Protein AF-A0A9W9MRH1-F1 (afdb_monomer_lite)

Foldseek 3Di:
DEEEEEAQFQLQQVDDDPDLHKYKYKYQAHRHGGSPPCPVPATLVNLLVVQVVVVLVPPDQKDWPVRSLVSSQVPADPPGHRIDMDIPNDPDTDMGGRPPPPPDPDDDDDDDDDDDDDDDDDDDDPDPDDPPPDDPPDFKKFKKKAKAFADAVVRVVVVVVVVVPDDVQFVKDFPDWDDDDGIIITIIMTTPVNCVVVVVPGPIGTDDMDSDDDPDDDD

Organism: NCBI:txid2972120

pLDDT: mean 75.31, std 19.66, range [28.91, 95.38]

Radius of gyration: 23.95 Å; chains: 1; bounding box: 47×64×60 Å

Structure (mmCIF, N/CA/C/O backbone):
data_AF-A0A9W9MRH1-F1
#
_entry.id   AF-A0A9W9MRH1-F1
#
loop_
_atom_site.group_PDB
_atom_site.id
_atom_site.type_symbol
_atom_site.label_atom_id
_atom_site.label_alt_id
_atom_site.label_comp_id
_atom_site.label_asym_id
_atom_site.label_entity_id
_atom_site.label_seq_id
_atom_site.pdbx_PDB_ins_code
_atom_site.Cartn_x
_atom_site.Cartn_y
_atom_site.Cartn_z
_atom_site.occupancy
_atom_site.B_iso_or_equiv
_atom_site.auth_seq_id
_atom_site.auth_comp_id
_atom_site.auth_asym_id
_atom_site.auth_atom_id
_atom_site.pdbx_PDB_model_num
ATOM 1 N N . MET A 1 1 ? 4.582 10.148 0.984 1.00 70.12 1 MET A N 1
ATOM 2 C CA . MET A 1 1 ? 3.388 10.246 1.845 1.00 70.12 1 MET A CA 1
ATOM 3 C C . MET A 1 1 ? 3.499 9.170 2.898 1.00 70.12 1 MET A C 1
ATOM 5 O O . MET A 1 1 ? 3.712 8.018 2.532 1.00 70.12 1 MET A O 1
ATOM 9 N N . ASP A 1 2 ? 3.378 9.547 4.166 1.00 83.00 2 ASP A N 1
ATOM 10 C CA . ASP A 1 2 ? 3.387 8.575 5.253 1.00 83.00 2 ASP A CA 1
ATOM 11 C C . ASP A 1 2 ? 2.126 7.708 5.200 1.00 83.00 2 ASP A C 1
ATOM 13 O O . ASP A 1 2 ? 1.042 8.180 4.848 1.00 83.00 2 ASP A O 1
ATOM 17 N N . THR A 1 3 ? 2.272 6.427 5.517 1.00 89.62 3 THR A N 1
ATOM 18 C CA . THR A 1 3 ? 1.211 5.430 5.367 1.00 89.62 3 THR A CA 1
ATOM 19 C C . THR A 1 3 ? 0.944 4.744 6.697 1.00 89.62 3 THR A C 1
ATOM 21 O O . THR A 1 3 ? 1.862 4.235 7.330 1.00 89.62 3 THR A O 1
ATOM 24 N N . PHE A 1 4 ? -0.323 4.679 7.106 1.00 91.62 4 PHE A N 1
ATOM 25 C CA . PHE A 1 4 ? -0.752 3.876 8.248 1.00 91.62 4 PHE A CA 1
ATOM 26 C C . PHE A 1 4 ? -1.688 2.756 7.784 1.00 91.62 4 PHE A C 1
ATOM 28 O O . PHE A 1 4 ? -2.789 3.014 7.300 1.00 91.62 4 PHE A O 1
ATOM 35 N N . CYS A 1 5 ? -1.239 1.510 7.925 1.00 93.06 5 CYS A N 1
ATOM 36 C CA . CYS A 1 5 ? -1.935 0.308 7.478 1.00 93.06 5 CYS A CA 1
ATOM 37 C C . CYS A 1 5 ? -2.501 -0.473 8.664 1.00 93.06 5 CYS A C 1
ATOM 39 O O . CYS A 1 5 ? -1.800 -0.714 9.644 1.00 93.06 5 CYS A O 1
ATOM 41 N N . ILE A 1 6 ? -3.739 -0.954 8.538 1.00 94.56 6 ILE A N 1
ATOM 42 C CA . ILE A 1 6 ? -4.361 -1.880 9.494 1.00 94.56 6 ILE A CA 1
ATOM 43 C C . ILE A 1 6 ? -4.585 -3.214 8.781 1.00 94.56 6 ILE A C 1
ATOM 45 O O . ILE A 1 6 ? -5.308 -3.264 7.786 1.00 94.56 6 ILE A O 1
ATOM 49 N N . LEU A 1 7 ? -3.982 -4.290 9.287 1.00 92.88 7 LEU A N 1
ATOM 50 C CA . LEU A 1 7 ? -4.044 -5.621 8.681 1.00 92.88 7 LEU A CA 1
ATOM 51 C C . LEU A 1 7 ? -4.792 -6.601 9.589 1.00 92.88 7 LEU A C 1
ATOM 53 O O . LEU A 1 7 ? -4.283 -7.000 10.637 1.00 92.88 7 LEU A O 1
ATOM 57 N N . ASP A 1 8 ? -5.988 -7.010 9.163 1.00 91.38 8 ASP A N 1
ATOM 58 C CA . ASP A 1 8 ? -6.823 -8.015 9.835 1.00 91.38 8 ASP A CA 1
ATOM 59 C C . ASP A 1 8 ? -6.845 -9.325 9.038 1.00 91.38 8 ASP A C 1
ATOM 61 O O . ASP A 1 8 ? -7.801 -9.658 8.337 1.00 91.38 8 ASP A O 1
ATOM 65 N N . CYS A 1 9 ? -5.724 -10.041 9.082 1.00 87.19 9 CYS A N 1
ATOM 66 C CA . CYS A 1 9 ? -5.543 -11.317 8.399 1.00 87.19 9 CYS A CA 1
ATOM 67 C C . CYS A 1 9 ? -4.554 -12.218 9.155 1.00 87.19 9 CYS A C 1
ATOM 69 O O . CYS A 1 9 ? -3.830 -11.774 10.048 1.00 87.19 9 CYS A O 1
ATOM 71 N N . CYS A 1 10 ? -4.542 -13.514 8.825 1.00 86.19 10 CYS A N 1
ATOM 72 C CA . CYS A 1 10 ? -3.567 -14.450 9.387 1.00 86.19 10 CYS A CA 1
ATOM 73 C C . CYS A 1 10 ? -2.145 -14.039 9.008 1.00 86.19 10 CYS A C 1
ATOM 75 O O . CYS A 1 10 ? -1.918 -13.576 7.892 1.00 86.19 10 CYS A O 1
ATOM 77 N N . TYR A 1 11 ? -1.203 -14.252 9.927 1.00 83.44 11 TYR A N 1
ATOM 78 C CA . TYR A 1 11 ? 0.213 -13.947 9.732 1.00 83.44 11 TYR A CA 1
ATOM 79 C C . TYR A 1 11 ? 0.503 -12.475 9.428 1.00 83.44 11 TYR A C 1
ATOM 81 O O . TYR A 1 11 ? 1.590 -12.152 8.973 1.00 83.44 11 TYR A O 1
ATOM 89 N N . SER A 1 12 ? -0.425 -11.558 9.722 1.00 86.56 12 SER A N 1
ATOM 90 C CA . SER A 1 12 ? -0.298 -10.124 9.424 1.00 86.56 12 SER A CA 1
ATOM 91 C C . SER A 1 12 ? 0.998 -9.481 9.939 1.00 86.56 12 SER A C 1
ATOM 93 O O . SER A 1 12 ? 1.433 -8.464 9.413 1.00 86.56 12 SER A O 1
ATOM 95 N N . GLY A 1 13 ? 1.625 -10.064 10.965 1.00 82.44 13 GLY A N 1
ATOM 96 C CA . GLY A 1 13 ? 2.901 -9.608 11.511 1.00 82.44 13 GLY A CA 1
ATOM 97 C C . GLY A 1 13 ? 4.122 -9.909 10.636 1.00 82.44 13 GLY A C 1
ATOM 98 O O . GLY A 1 13 ? 5.208 -9.469 10.990 1.00 82.44 13 GLY A O 1
ATOM 99 N N . THR A 1 14 ? 3.980 -10.651 9.531 1.00 82.31 14 THR A N 1
ATOM 100 C CA . THR A 1 14 ? 5.033 -10.803 8.509 1.00 82.31 14 THR A CA 1
ATOM 101 C C . THR A 1 14 ? 5.018 -9.691 7.469 1.00 82.31 14 THR A C 1
ATOM 103 O O . THR A 1 14 ? 5.876 -9.689 6.589 1.00 82.31 14 THR A O 1
ATOM 106 N N . ALA A 1 15 ? 4.047 -8.774 7.529 1.00 83.56 15 ALA A N 1
ATOM 107 C CA . ALA A 1 15 ? 3.976 -7.671 6.589 1.00 83.56 15 ALA A CA 1
ATOM 108 C C . ALA A 1 15 ? 5.300 -6.904 6.580 1.00 83.56 15 ALA A C 1
ATOM 110 O O . ALA A 1 15 ? 5.906 -6.663 7.622 1.00 83.56 15 ALA A O 1
ATOM 111 N N . ILE A 1 16 ? 5.742 -6.532 5.390 1.00 78.94 16 ILE A N 1
ATOM 112 C CA . ILE A 1 16 ? 6.911 -5.694 5.163 1.00 78.94 16 ILE A CA 1
ATOM 113 C C . ILE A 1 16 ? 6.470 -4.516 4.306 1.00 78.94 16 ILE A C 1
ATOM 115 O O . ILE A 1 16 ? 5.563 -4.652 3.483 1.00 78.94 16 ILE A O 1
ATOM 119 N N . ALA A 1 17 ? 7.092 -3.361 4.510 1.00 74.06 17 ALA A N 1
ATOM 120 C CA . ALA A 1 17 ? 6.896 -2.208 3.650 1.00 74.06 17 ALA A CA 1
ATOM 121 C C . ALA A 1 17 ? 8.234 -1.823 3.015 1.00 74.06 17 ALA A C 1
ATOM 123 O O . ALA A 1 17 ? 9.199 -1.533 3.717 1.00 74.06 17 ALA A O 1
ATOM 124 N N . SER A 1 18 ? 8.271 -1.811 1.685 1.00 67.88 18 SER A N 1
ATOM 125 C CA . SER A 1 18 ? 9.412 -1.389 0.864 1.00 67.88 18 SER A CA 1
ATOM 126 C C . SER A 1 18 ? 9.154 -0.012 0.240 1.00 67.88 18 SER A C 1
ATOM 128 O O . SER A 1 18 ? 9.395 0.210 -0.939 1.00 67.88 18 SER A O 1
ATOM 130 N N . ASN A 1 19 ? 8.572 0.903 1.017 1.00 66.12 19 ASN A N 1
ATOM 131 C CA . ASN A 1 19 ? 8.267 2.265 0.579 1.00 66.12 19 ASN A CA 1
ATOM 132 C C . ASN A 1 19 ? 9.317 3.225 1.159 1.00 66.12 19 ASN A C 1
ATOM 134 O O . ASN A 1 19 ? 9.517 3.167 2.368 1.00 66.12 19 ASN A O 1
ATOM 138 N N . PRO A 1 20 ? 9.934 4.139 0.386 1.00 65.25 20 PRO A N 1
ATOM 139 C CA . PRO A 1 20 ? 10.878 5.130 0.925 1.00 65.25 20 PRO A CA 1
ATOM 140 C C . PRO A 1 20 ? 10.278 6.072 1.991 1.00 65.25 20 PRO A C 1
ATOM 142 O O . PRO A 1 20 ? 11.008 6.813 2.640 1.00 65.25 20 PRO A O 1
ATOM 145 N N . MET A 1 21 ? 8.955 6.069 2.170 1.00 76.69 21 MET A N 1
ATOM 146 C CA . MET A 1 21 ? 8.212 6.901 3.119 1.00 76.69 21 MET A CA 1
ATOM 147 C C . MET A 1 21 ? 7.875 6.146 4.411 1.00 76.69 21 MET A C 1
ATOM 149 O O . MET A 1 21 ? 7.714 4.921 4.399 1.00 76.69 21 MET A O 1
ATOM 153 N N . THR A 1 22 ? 7.664 6.887 5.506 1.00 81.88 22 THR A N 1
ATOM 154 C CA . THR A 1 22 ? 7.289 6.309 6.805 1.00 81.88 22 THR A CA 1
ATOM 155 C C . THR A 1 22 ? 6.037 5.457 6.656 1.00 81.88 22 THR A C 1
ATOM 157 O O . THR A 1 22 ? 4.973 5.946 6.270 1.00 81.88 22 THR A O 1
ATOM 160 N N . THR A 1 23 ? 6.149 4.171 6.967 1.00 90.25 23 THR A N 1
ATOM 161 C CA . THR A 1 23 ? 5.018 3.248 6.925 1.00 90.25 23 THR A CA 1
ATOM 162 C C . THR A 1 23 ? 4.848 2.601 8.281 1.00 90.25 23 THR A C 1
ATOM 164 O O . THR A 1 23 ? 5.739 1.913 8.764 1.00 90.25 23 THR A O 1
ATOM 167 N N . HIS A 1 24 ? 3.690 2.801 8.893 1.00 92.19 24 HIS A N 1
ATOM 168 C CA . HIS A 1 24 ? 3.311 2.162 10.141 1.00 92.19 24 HIS A CA 1
ATOM 169 C C . HIS A 1 24 ? 2.276 1.080 9.864 1.00 92.19 24 HIS A C 1
ATOM 171 O O . HIS A 1 24 ? 1.256 1.328 9.223 1.00 92.19 24 HIS A O 1
ATOM 177 N N . VAL A 1 25 ? 2.529 -0.129 10.352 1.00 93.25 25 VAL A N 1
ATOM 178 C CA . VAL A 1 25 ? 1.650 -1.285 10.172 1.00 93.25 25 VAL A CA 1
ATOM 179 C C . VAL A 1 25 ? 1.147 -1.741 11.530 1.00 93.25 25 VAL A C 1
ATOM 181 O O . VAL A 1 25 ? 1.929 -2.139 12.389 1.00 93.25 25 VAL A O 1
ATOM 184 N N . LEU A 1 26 ? -0.173 -1.719 11.699 1.00 94.06 26 LEU A N 1
ATOM 185 C CA . LEU A 1 26 ? -0.882 -2.293 12.831 1.00 94.06 26 LEU A CA 1
ATOM 186 C C . LEU A 1 26 ? -1.514 -3.627 12.411 1.00 94.06 26 LEU A C 1
ATOM 188 O O . LEU A 1 26 ? -2.521 -3.676 11.705 1.00 94.06 26 LEU A O 1
ATOM 192 N N . ALA A 1 27 ? -0.907 -4.720 12.850 1.00 92.00 27 ALA A N 1
ATOM 193 C CA . ALA A 1 27 ? -1.254 -6.085 12.489 1.00 92.00 27 ALA A CA 1
ATOM 194 C C . ALA A 1 27 ? -2.074 -6.779 13.590 1.00 92.00 27 ALA A C 1
ATOM 196 O O . ALA A 1 27 ? -1.763 -6.667 14.777 1.00 92.00 27 ALA A O 1
ATOM 197 N N . ALA A 1 28 ? -3.093 -7.546 13.193 1.00 90.56 28 ALA A N 1
ATOM 198 C CA . ALA A 1 28 ? -3.977 -8.284 14.099 1.00 90.56 28 ALA A CA 1
ATOM 199 C C . ALA A 1 28 ? -3.263 -9.356 14.927 1.00 90.56 28 ALA A C 1
ATOM 201 O O . ALA A 1 28 ? -3.676 -9.668 16.045 1.00 90.56 28 ALA A O 1
ATOM 202 N N . CYS A 1 29 ? -2.227 -9.963 14.355 1.00 84.00 29 CYS A N 1
ATOM 203 C CA . CYS A 1 29 ? -1.489 -11.062 14.956 1.00 84.00 29 CYS A CA 1
ATOM 204 C C . CYS A 1 29 ? -0.027 -11.097 14.484 1.00 84.00 29 CYS A C 1
ATOM 206 O O . CYS A 1 29 ? 0.341 -10.438 13.511 1.00 84.00 29 CYS A O 1
ATOM 208 N N . GLY A 1 30 ? 0.810 -11.859 15.196 1.00 77.62 30 GLY A N 1
ATOM 209 C CA . GLY A 1 30 ? 2.222 -12.065 14.859 1.00 77.62 30 GLY A CA 1
ATOM 210 C C . GLY A 1 30 ? 2.454 -12.978 13.650 1.00 77.62 30 GLY A C 1
ATOM 211 O O . GLY A 1 30 ? 1.519 -13.512 13.059 1.00 77.62 30 GLY A O 1
ATOM 212 N N . SER A 1 31 ? 3.726 -13.185 13.311 1.00 75.06 31 SER A N 1
ATOM 213 C CA . SER A 1 31 ? 4.169 -13.905 12.109 1.00 75.06 31 SER A CA 1
ATOM 214 C C . SER A 1 31 ? 3.796 -15.391 12.050 1.00 75.06 31 SER A C 1
ATOM 216 O O . SER A 1 31 ? 3.749 -15.961 10.969 1.00 75.06 31 SER A O 1
ATOM 218 N N . SER A 1 32 ? 3.505 -16.018 13.189 1.00 73.06 32 SER A N 1
ATOM 219 C CA . SER A 1 32 ? 3.159 -17.443 13.306 1.00 73.06 32 SER A CA 1
ATOM 220 C C . SER A 1 32 ? 1.716 -17.689 13.770 1.00 73.06 32 SER A C 1
ATOM 222 O O . SER A 1 32 ? 1.356 -18.809 14.129 1.00 73.06 32 SER A O 1
ATOM 224 N N . ALA A 1 33 ? 0.880 -16.646 13.790 1.00 70.69 33 ALA A N 1
ATOM 225 C CA . ALA A 1 33 ? -0.451 -16.675 14.388 1.00 70.69 33 ALA A CA 1
ATOM 226 C C . ALA A 1 33 ? -1.586 -16.570 13.353 1.00 70.69 33 ALA A C 1
ATOM 228 O O . ALA A 1 33 ? -1.461 -15.924 12.314 1.00 70.69 33 ALA A O 1
ATOM 229 N N . PHE A 1 34 ? -2.735 -17.177 13.667 1.00 70.38 34 PHE A N 1
ATOM 230 C CA . PHE A 1 34 ? -3.921 -17.179 12.810 1.00 70.38 34 PHE A CA 1
ATOM 231 C C . PHE A 1 34 ? -4.951 -16.163 13.310 1.00 70.38 34 PHE A C 1
ATOM 233 O O . PHE A 1 34 ? -5.508 -16.341 14.382 1.00 70.38 34 PHE A O 1
ATOM 240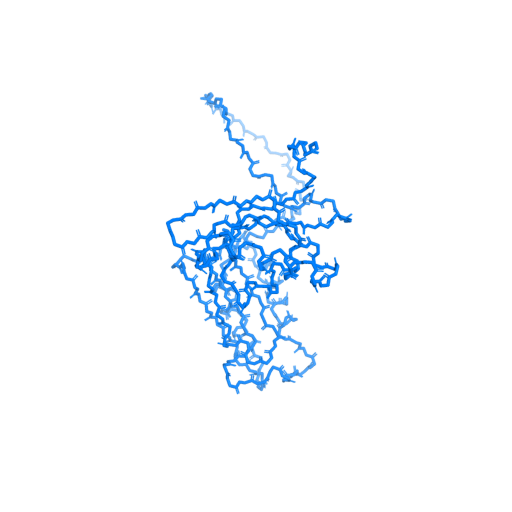 N N . ALA A 1 35 ? -5.336 -15.160 12.521 1.00 59.94 35 ALA A N 1
ATOM 241 C CA . ALA A 1 35 ? -6.311 -14.141 12.943 1.00 59.94 35 ALA A CA 1
ATOM 242 C C . ALA A 1 35 ? -7.757 -14.660 13.148 1.00 59.94 35 ALA A C 1
ATOM 244 O O . ALA A 1 35 ? -8.665 -13.885 13.432 1.00 59.94 35 ALA A O 1
ATOM 245 N N . ARG A 1 36 ? -8.001 -15.976 13.045 1.00 58.75 36 ARG A N 1
ATOM 246 C CA . ARG A 1 36 ? -9.337 -16.588 13.172 1.00 58.75 36 ARG A CA 1
ATOM 247 C C . ARG A 1 36 ? -9.955 -16.513 14.574 1.00 58.75 36 ARG A C 1
ATOM 249 O O . ARG A 1 36 ? -11.123 -16.870 14.716 1.00 58.75 36 ARG A O 1
ATOM 256 N N . SER A 1 37 ? -9.235 -16.043 15.593 1.00 55.16 37 SER A N 1
ATOM 257 C CA . SER A 1 37 ? -9.792 -15.901 16.943 1.00 55.16 37 SER A CA 1
ATOM 258 C C . SER A 1 37 ? -10.722 -14.680 17.031 1.00 55.16 37 SER A C 1
ATOM 260 O O . SER A 1 37 ? -10.322 -13.599 17.459 1.00 55.16 37 SER A O 1
ATOM 262 N N . ARG A 1 38 ? -11.984 -14.845 16.611 1.00 63.38 38 ARG A N 1
ATOM 263 C CA . ARG A 1 38 ? -13.080 -13.914 16.931 1.00 63.38 38 ARG A CA 1
ATOM 264 C C . ARG A 1 38 ? -13.566 -14.182 18.354 1.00 63.38 38 ARG A C 1
ATOM 266 O O . ARG A 1 38 ? -14.666 -14.701 18.547 1.00 63.38 38 ARG A O 1
ATOM 273 N N . VAL A 1 39 ? -12.758 -13.864 19.363 1.00 62.06 39 VAL A N 1
ATOM 274 C CA . VAL A 1 39 ? -13.243 -13.935 20.750 1.00 62.06 39 VAL A CA 1
ATOM 275 C C . VAL A 1 39 ? -14.392 -12.939 20.897 1.00 62.06 39 VAL A C 1
ATOM 277 O O . VAL A 1 39 ? -14.264 -11.772 20.527 1.00 62.06 39 VAL A O 1
ATOM 280 N N . ASN A 1 40 ? -15.539 -13.416 21.380 1.00 64.88 40 ASN A N 1
ATOM 281 C CA . ASN A 1 40 ? -16.791 -12.654 21.483 1.00 64.88 40 ASN A CA 1
ATOM 282 C C . ASN A 1 40 ? -17.353 -12.140 20.140 1.00 64.88 40 ASN A C 1
ATOM 284 O O . ASN A 1 40 ? -18.152 -11.209 20.124 1.00 64.88 40 ASN A O 1
ATOM 288 N N . GLY A 1 41 ? -16.945 -12.720 19.003 1.00 71.94 41 GLY A N 1
ATOM 289 C CA . GLY A 1 41 ? -17.487 -12.372 17.684 1.00 71.94 41 GLY A CA 1
ATOM 290 C C . GLY A 1 41 ? -16.960 -11.067 17.070 1.00 71.94 41 GLY A C 1
ATOM 291 O O . GLY A 1 41 ? -17.415 -10.695 15.990 1.00 71.94 41 GLY A O 1
ATOM 292 N N . ILE A 1 42 ? -15.993 -10.394 17.706 1.00 79.62 42 ILE A N 1
ATOM 293 C CA . ILE A 1 42 ? -15.454 -9.101 17.253 1.00 79.62 42 ILE A CA 1
ATOM 294 C C . ILE A 1 42 ? -14.123 -9.312 16.510 1.00 79.62 42 ILE A C 1
ATOM 296 O O . ILE A 1 42 ? -13.206 -9.954 17.018 1.00 79.62 42 ILE A O 1
ATOM 300 N N . SER A 1 43 ? -14.017 -8.766 15.298 1.00 86.44 43 SER A N 1
ATOM 301 C CA . SER A 1 43 ? -12.793 -8.758 14.476 1.00 86.44 43 SER A CA 1
ATOM 302 C C . SER A 1 43 ? -11.741 -7.772 14.994 1.00 86.44 43 SER A C 1
ATOM 304 O O . SER A 1 43 ? -12.044 -6.872 15.784 1.00 86.44 43 SER A O 1
ATOM 306 N N . PHE A 1 44 ? -10.491 -7.901 14.546 1.00 89.25 44 PHE A N 1
ATOM 307 C CA . PHE A 1 44 ? -9.450 -6.953 14.931 1.00 89.25 44 PHE A CA 1
ATOM 308 C C . PHE A 1 44 ? -9.755 -5.544 14.417 1.00 89.25 44 PHE A C 1
ATOM 310 O O . PHE A 1 44 ? -9.687 -4.597 15.199 1.00 89.25 44 PHE A O 1
ATOM 317 N N . THR A 1 45 ? -10.203 -5.396 13.167 1.00 91.25 45 THR A N 1
ATOM 318 C CA . THR A 1 45 ? -10.609 -4.093 12.619 1.00 91.25 45 THR A CA 1
ATOM 319 C C . THR A 1 45 ? -11.723 -3.448 13.444 1.00 91.25 45 THR A C 1
ATOM 321 O O . THR A 1 45 ? -11.676 -2.247 13.712 1.00 91.25 45 THR A O 1
ATOM 324 N N . GLN A 1 46 ? -12.710 -4.224 13.907 1.00 90.50 46 GLN A N 1
ATOM 325 C CA . GLN A 1 46 ? -13.769 -3.695 14.773 1.00 90.50 46 GLN A CA 1
ATOM 326 C C . GLN A 1 46 ? -13.228 -3.212 16.123 1.00 90.50 46 GLN A C 1
ATOM 328 O O . GLN A 1 46 ? -13.677 -2.167 16.596 1.00 90.50 46 GLN A O 1
ATOM 333 N N . ARG A 1 47 ? -12.256 -3.920 16.718 1.00 89.31 47 ARG A N 1
ATOM 334 C CA . ARG A 1 47 ? -11.577 -3.464 17.943 1.00 89.31 47 ARG A CA 1
ATOM 335 C C . ARG A 1 47 ? -10.859 -2.139 17.707 1.00 89.31 47 ARG A C 1
ATOM 337 O O . ARG A 1 47 ? -11.132 -1.181 18.421 1.00 89.31 47 ARG A O 1
ATOM 344 N N . VAL A 1 48 ? -10.051 -2.040 16.649 1.00 93.25 48 VAL A N 1
ATOM 345 C CA . VAL A 1 48 ? -9.359 -0.790 16.281 1.00 93.25 48 VAL A CA 1
ATOM 346 C C . VAL A 1 48 ? -10.356 0.359 16.098 1.00 93.25 48 VAL A C 1
ATOM 348 O O . VAL A 1 48 ? -10.170 1.435 16.661 1.00 93.25 48 VAL A O 1
ATOM 351 N N . ALA A 1 49 ? -11.463 0.128 15.388 1.00 92.38 49 ALA A N 1
ATOM 352 C CA . ALA A 1 49 ? -12.487 1.146 15.167 1.00 92.38 49 ALA A CA 1
ATOM 353 C C . ALA A 1 49 ? -13.196 1.589 16.461 1.00 92.38 49 ALA A C 1
ATOM 355 O O . ALA A 1 49 ? -13.583 2.753 16.580 1.00 92.38 49 ALA A O 1
ATOM 356 N N . GLN A 1 50 ? -13.417 0.682 17.417 1.00 91.50 50 GLN A N 1
ATOM 357 C CA . GLN A 1 50 ? -13.978 1.018 18.731 1.00 91.50 50 GLN A CA 1
ATOM 358 C C . GLN A 1 50 ? -12.985 1.832 19.563 1.00 91.50 50 GLN A C 1
ATOM 360 O O . GLN A 1 50 ? -13.363 2.855 20.131 1.00 91.50 50 GLN A O 1
ATOM 365 N N . THR A 1 51 ? -11.718 1.422 19.589 1.00 91.69 51 THR A N 1
ATOM 366 C CA . THR A 1 51 ? -10.647 2.128 20.293 1.00 91.69 51 THR A CA 1
ATOM 367 C C . THR A 1 51 ? -10.435 3.532 19.721 1.00 91.69 51 THR A C 1
ATOM 369 O O . THR A 1 51 ? -10.435 4.503 20.473 1.00 91.69 51 THR A O 1
ATOM 372 N N . MET A 1 52 ? -10.375 3.682 18.394 1.00 90.88 52 MET A N 1
ATOM 373 C CA . MET A 1 52 ? -10.288 4.995 17.742 1.00 90.88 52 MET A CA 1
ATOM 374 C C . MET A 1 52 ? -11.467 5.906 18.086 1.00 90.88 52 MET A C 1
ATOM 376 O O . MET A 1 52 ? -11.265 7.093 18.330 1.00 90.88 52 MET A O 1
ATOM 380 N N . ARG A 1 53 ? -12.688 5.360 18.159 1.00 90.38 53 ARG A N 1
ATOM 381 C CA . ARG A 1 53 ? -13.859 6.115 18.621 1.00 90.38 53 ARG A CA 1
ATOM 382 C C . ARG A 1 53 ? -13.702 6.560 20.070 1.00 90.38 53 ARG A C 1
ATOM 384 O O . ARG A 1 53 ? -13.968 7.712 20.366 1.00 90.38 53 ARG A O 1
ATOM 391 N N . LYS A 1 54 ? -13.254 5.708 20.991 1.00 90.38 54 LYS A N 1
ATOM 392 C CA . LYS A 1 54 ? -13.018 6.140 22.384 1.00 90.38 54 LYS A CA 1
ATOM 393 C C . LYS A 1 54 ? -11.988 7.270 22.451 1.00 90.38 54 LYS A C 1
ATOM 395 O O . LYS A 1 54 ? -12.203 8.260 23.142 1.00 90.38 54 LYS A O 1
ATOM 400 N N . LEU A 1 55 ? -10.910 7.145 21.680 1.00 89.75 55 LEU A N 1
ATOM 401 C CA . LEU A 1 55 ? -9.838 8.134 21.618 1.00 89.75 55 LEU A CA 1
ATOM 402 C C . LEU A 1 55 ? -10.316 9.462 21.019 1.00 89.75 55 LEU A C 1
ATOM 404 O O . LEU A 1 55 ? -9.944 10.511 21.538 1.00 89.75 55 LEU A O 1
ATOM 408 N N . SER A 1 56 ? -11.203 9.447 20.019 1.00 86.75 56 SER A N 1
ATOM 409 C CA . SER A 1 56 ? -11.776 10.682 19.466 1.00 86.75 56 SER A CA 1
ATOM 410 C C . SER A 1 56 ? -12.672 11.427 20.460 1.00 86.75 56 SER A C 1
ATOM 412 O O . SER A 1 56 ? -12.802 12.641 20.372 1.00 86.75 56 SER A O 1
ATOM 414 N N . HIS A 1 57 ? -13.272 10.725 21.427 1.00 87.06 57 HIS A N 1
ATOM 415 C CA . HIS A 1 57 ? -14.077 11.335 22.494 1.00 87.06 57 HIS A CA 1
ATOM 416 C C . HIS A 1 57 ? -13.248 11.729 23.730 1.00 87.06 57 HIS A C 1
ATOM 418 O O . HIS A 1 57 ? -13.808 12.202 24.713 1.00 87.06 57 HIS A O 1
ATOM 424 N N . SER A 1 58 ? -11.919 11.567 23.698 1.00 85.12 58 SER A N 1
ATOM 425 C CA . SER A 1 58 ? -11.034 11.931 24.820 1.00 85.12 58 SER A CA 1
ATOM 426 C C . SER A 1 58 ? -10.751 13.435 24.937 1.00 85.12 58 SER A C 1
ATOM 428 O O . SER A 1 58 ? -10.064 13.855 25.864 1.00 85.12 58 SER A O 1
ATOM 430 N N . GLY A 1 59 ? -11.240 14.248 23.993 1.00 82.75 59 GLY A N 1
ATOM 431 C CA . GLY A 1 59 ? -10.973 15.689 23.929 1.00 82.75 59 GLY A CA 1
ATOM 432 C C . GLY A 1 59 ? -9.650 16.063 23.249 1.00 82.75 59 GLY A C 1
ATOM 433 O 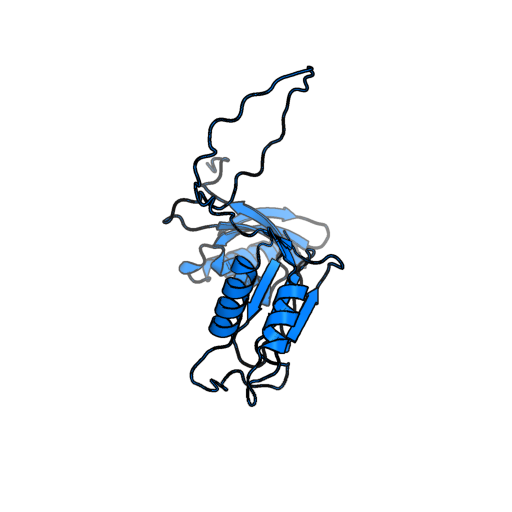O . GLY A 1 59 ? -9.344 17.246 23.118 1.00 82.75 59 GLY A O 1
ATOM 434 N N . LYS A 1 60 ? -8.865 15.082 22.785 1.00 84.69 60 LYS A N 1
ATOM 435 C CA . LYS A 1 60 ? -7.668 15.325 21.968 1.00 84.69 60 LYS A CA 1
ATOM 436 C C . LYS A 1 60 ? -8.042 15.821 20.567 1.00 84.69 60 LYS A C 1
ATOM 438 O O . LYS A 1 60 ? -9.040 15.395 19.995 1.00 84.69 60 LYS A O 1
ATOM 443 N N . ILE A 1 61 ? -7.193 16.673 19.991 1.00 86.06 61 ILE A N 1
ATOM 444 C CA . ILE A 1 61 ? -7.328 17.174 18.608 1.00 86.06 61 ILE A CA 1
ATOM 445 C C . ILE A 1 61 ? -6.587 16.307 17.580 1.00 86.06 61 ILE A C 1
ATOM 447 O O . ILE A 1 61 ? -6.832 16.404 16.380 1.00 86.06 61 ILE A O 1
ATOM 451 N N . SER A 1 62 ? -5.676 15.456 18.043 1.00 88.31 62 SER A N 1
ATOM 452 C CA . SER A 1 62 ? -4.898 14.536 17.222 1.00 88.31 62 SER A CA 1
ATOM 453 C C . SER A 1 62 ? -4.448 13.329 18.042 1.00 88.31 62 SER A C 1
ATOM 455 O O . SER A 1 62 ? -4.548 13.322 19.273 1.00 88.31 62 SER A O 1
ATOM 457 N N . ILE A 1 63 ? -3.976 12.295 17.350 1.00 91.75 63 ILE A N 1
ATOM 458 C CA . ILE A 1 63 ? -3.451 11.082 17.964 1.00 91.75 63 ILE A CA 1
ATOM 459 C C . ILE A 1 63 ? -2.334 10.467 17.128 1.00 91.75 63 ILE A C 1
ATOM 461 O O . ILE A 1 63 ? -2.422 10.420 15.904 1.00 91.75 63 ILE A O 1
ATOM 465 N N . SER A 1 64 ? -1.290 9.973 17.783 1.00 90.69 64 SER A N 1
ATOM 466 C CA . SER A 1 64 ? -0.236 9.210 17.116 1.00 90.69 64 SER A CA 1
ATOM 467 C C . SER A 1 64 ? -0.638 7.754 16.869 1.00 90.69 64 SER A C 1
ATOM 469 O O . SER A 1 64 ? -1.442 7.157 17.588 1.00 90.69 64 SER A O 1
ATOM 471 N N . THR A 1 65 ? -0.035 7.134 15.861 1.00 92.62 65 THR A N 1
ATOM 472 C CA . THR A 1 65 ? -0.172 5.693 15.604 1.00 92.62 65 THR A CA 1
ATOM 473 C C . THR A 1 65 ? 0.285 4.815 16.770 1.00 92.62 65 THR A C 1
ATOM 475 O O . THR A 1 65 ? -0.300 3.758 16.993 1.00 92.62 65 THR A O 1
ATOM 478 N N . ASP A 1 66 ? 1.278 5.257 17.541 1.00 88.38 66 ASP A N 1
ATOM 479 C CA . ASP A 1 66 ? 1.784 4.560 18.727 1.00 88.38 66 ASP A CA 1
ATOM 480 C C . ASP A 1 66 ? 0.757 4.582 19.863 1.00 88.38 66 ASP A C 1
ATOM 482 O O . ASP A 1 66 ? 0.504 3.566 20.510 1.00 88.38 66 ASP A O 1
ATOM 486 N N . GLU A 1 67 ? 0.085 5.719 20.067 1.00 89.88 67 GLU A N 1
ATOM 487 C CA . GLU A 1 67 ? -1.035 5.818 21.007 1.00 89.88 67 GLU A CA 1
ATOM 488 C C . GLU A 1 67 ? -2.204 4.916 20.598 1.00 89.88 67 GLU A C 1
ATOM 490 O O . GLU A 1 67 ? -2.807 4.272 21.459 1.00 89.88 67 GLU A O 1
ATOM 495 N N . ILE A 1 68 ? -2.505 4.824 19.296 1.00 92.94 68 ILE A N 1
ATOM 496 C CA . ILE A 1 68 ? -3.517 3.890 18.782 1.00 92.94 68 ILE A CA 1
ATOM 497 C C . ILE A 1 68 ? -3.105 2.448 19.092 1.00 92.94 68 ILE A C 1
ATOM 499 O O . ILE A 1 68 ? -3.919 1.689 19.619 1.00 92.94 68 ILE A O 1
ATOM 503 N N . PHE A 1 69 ? -1.858 2.065 18.805 1.00 92.81 69 PHE A N 1
ATOM 504 C CA . PHE A 1 69 ? -1.361 0.720 19.093 1.00 92.81 69 PHE A CA 1
ATOM 505 C C . PHE A 1 69 ? -1.451 0.384 20.585 1.00 92.81 69 PHE A C 1
ATOM 507 O O . PHE A 1 69 ? -2.038 -0.639 20.938 1.00 92.81 69 PHE A O 1
ATOM 514 N N . ASN A 1 70 ? -0.946 1.263 21.453 1.00 90.38 70 ASN A N 1
ATOM 515 C CA . ASN A 1 70 ? -0.973 1.068 22.902 1.00 90.38 70 ASN A CA 1
ATOM 516 C C . ASN A 1 70 ? -2.406 0.891 23.416 1.00 90.38 70 ASN A C 1
ATOM 518 O O . ASN A 1 70 ? -2.685 -0.016 24.201 1.00 90.38 70 ASN A O 1
ATOM 522 N N . ALA A 1 71 ? -3.344 1.709 22.937 1.00 92.06 71 ALA A N 1
ATOM 523 C CA . ALA A 1 71 ? -4.745 1.591 23.319 1.00 92.06 71 ALA A CA 1
ATOM 524 C C . ALA A 1 71 ? -5.366 0.263 22.846 1.00 92.06 71 ALA A C 1
ATOM 526 O O . ALA A 1 71 ? -6.037 -0.415 23.621 1.00 92.06 71 ALA A O 1
ATOM 527 N N . VAL A 1 72 ? -5.104 -0.157 21.604 1.00 91.00 72 VAL A N 1
ATOM 528 C CA . VAL A 1 72 ? -5.621 -1.424 21.055 1.00 91.00 72 VAL A CA 1
ATOM 529 C C . VAL A 1 72 ? -5.011 -2.637 21.770 1.00 91.00 72 VAL A C 1
ATOM 531 O O . VAL A 1 72 ? -5.698 -3.633 22.013 1.00 91.00 72 VAL A O 1
ATOM 534 N N . GLN A 1 73 ? -3.730 -2.566 22.135 1.00 88.44 73 GLN A N 1
ATOM 535 C CA . GLN A 1 73 ? -3.050 -3.609 22.897 1.00 88.44 73 GLN A CA 1
ATOM 536 C C . GLN A 1 73 ? -3.637 -3.734 24.308 1.00 88.44 73 GLN A C 1
ATOM 538 O O . GLN A 1 73 ? -3.978 -4.842 24.720 1.00 88.44 73 GLN A O 1
ATOM 543 N N . ASN A 1 74 ? -3.841 -2.615 25.006 1.00 87.75 74 ASN A N 1
ATOM 544 C CA . ASN A 1 74 ? -4.425 -2.591 26.350 1.00 87.75 74 ASN A CA 1
ATOM 545 C C . ASN A 1 74 ? -5.877 -3.091 26.379 1.00 87.75 74 ASN A C 1
ATOM 547 O O . ASN A 1 74 ? -6.307 -3.700 27.354 1.00 87.75 74 ASN A O 1
ATOM 551 N N . GLU A 1 75 ? -6.628 -2.873 25.299 1.00 85.56 75 GLU A N 1
ATOM 552 C CA . GLU A 1 75 ? -8.008 -3.346 25.154 1.00 85.56 75 GLU A CA 1
ATOM 553 C C . GLU A 1 75 ? -8.108 -4.754 24.540 1.00 85.56 75 GLU A C 1
ATOM 555 O O . GLU A 1 75 ? -9.205 -5.209 24.209 1.00 85.56 75 GLU A O 1
ATOM 560 N N . THR A 1 76 ? -6.990 -5.470 24.361 1.00 84.00 76 THR A N 1
ATOM 561 C CA . THR A 1 76 ? -7.007 -6.813 23.770 1.00 84.00 76 THR A CA 1
ATOM 562 C C . THR A 1 76 ? -7.645 -7.831 24.727 1.00 84.00 76 THR A C 1
ATOM 564 O O . THR A 1 76 ? -7.097 -8.089 25.799 1.00 84.00 76 THR A O 1
ATOM 567 N N . PRO A 1 77 ? -8.786 -8.456 24.356 1.00 83.19 77 PRO A N 1
ATOM 568 C CA . PRO A 1 77 ? -9.438 -9.447 25.206 1.00 83.19 77 PRO A CA 1
ATOM 569 C C . PRO A 1 77 ? -8.563 -10.683 25.430 1.00 83.19 77 PRO A C 1
ATOM 571 O O . PRO A 1 77 ? -7.779 -11.075 24.562 1.00 83.19 77 PRO A O 1
ATOM 574 N N . ARG A 1 78 ? -8.753 -11.363 26.566 1.00 80.88 78 ARG A N 1
ATOM 575 C CA . ARG A 1 78 ? -8.114 -12.665 26.808 1.00 80.88 78 ARG A CA 1
ATOM 576 C C . ARG A 1 78 ? -8.518 -13.663 25.717 1.00 80.88 78 ARG A C 1
ATOM 578 O O . ARG A 1 78 ? -9.690 -13.761 25.372 1.00 80.88 78 ARG A O 1
ATOM 585 N N . GLY A 1 79 ? -7.542 -14.401 25.189 1.00 75.81 79 GLY A N 1
ATOM 586 C CA . GLY A 1 79 ? -7.742 -15.373 24.105 1.00 75.81 79 GLY A CA 1
ATOM 587 C C . GLY A 1 79 ? -7.678 -14.785 22.687 1.00 75.81 79 GLY A C 1
ATOM 588 O O . GLY A 1 79 ? -7.655 -15.542 21.714 1.00 75.81 79 GLY A O 1
ATOM 589 N N . CYS A 1 80 ? -7.616 -13.458 22.543 1.00 77.62 8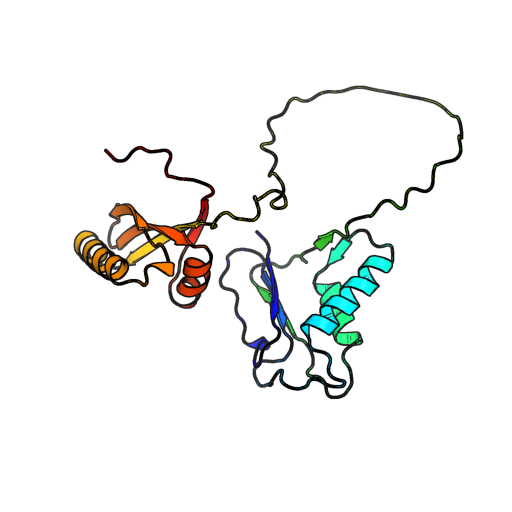0 CYS A N 1
ATOM 590 C CA . CYS A 1 80 ? -7.264 -12.829 21.274 1.00 77.62 80 CYS A CA 1
ATOM 591 C C . CYS A 1 80 ? -5.749 -12.864 21.063 1.00 77.62 80 CYS A C 1
ATOM 593 O O . CYS A 1 80 ? -4.968 -12.801 22.013 1.00 77.62 80 CYS A O 1
ATOM 595 N N . TYR A 1 81 ? -5.331 -12.889 19.799 1.00 81.06 81 TYR A N 1
ATOM 596 C CA . TYR A 1 81 ? -3.931 -12.659 19.469 1.00 81.06 81 TYR A CA 1
ATOM 597 C C . TYR A 1 81 ? -3.524 -11.227 19.812 1.00 81.06 81 TYR A C 1
ATOM 599 O O . TYR A 1 81 ? -4.306 -10.281 19.656 1.00 81.06 81 TYR A O 1
ATOM 607 N N . ILE A 1 82 ? -2.287 -11.103 20.291 1.00 83.75 82 ILE A N 1
ATOM 608 C CA . ILE A 1 82 ? -1.681 -9.823 20.634 1.00 83.75 82 ILE A CA 1
ATOM 609 C C . ILE A 1 82 ? -1.378 -9.082 19.325 1.00 83.75 82 ILE A C 1
ATOM 611 O O . ILE A 1 82 ? -0.688 -9.650 18.465 1.00 83.75 82 ILE A O 1
ATOM 615 N N . PRO A 1 83 ? -1.871 -7.843 19.164 1.00 86.44 83 PRO A N 1
ATOM 616 C CA . PRO A 1 83 ? -1.574 -7.042 17.990 1.00 86.44 83 PRO A CA 1
ATOM 617 C C . PRO A 1 83 ? -0.085 -6.718 17.902 1.00 86.44 83 PRO A C 1
ATOM 619 O O . PRO A 1 83 ? 0.628 -6.687 18.908 1.00 86.44 83 PRO A O 1
ATOM 622 N N . ARG A 1 84 ? 0.389 -6.458 16.687 1.00 87.44 84 ARG A N 1
ATOM 623 C CA . ARG A 1 84 ? 1.772 -6.057 16.421 1.00 87.44 84 ARG A CA 1
ATOM 624 C C . ARG A 1 84 ? 1.809 -4.708 15.733 1.00 87.44 84 ARG A C 1
ATOM 626 O O . ARG A 1 84 ? 0.948 -4.410 14.912 1.00 87.44 84 ARG A O 1
ATOM 633 N N . PHE A 1 85 ? 2.817 -3.926 16.081 1.00 87.62 85 PHE A N 1
ATOM 634 C CA . PHE A 1 85 ? 3.100 -2.648 15.461 1.00 87.62 85 PHE A CA 1
ATOM 635 C C . PHE A 1 85 ? 4.506 -2.682 14.887 1.00 87.62 85 PHE A C 1
ATOM 637 O O . PHE A 1 85 ? 5.445 -3.073 15.582 1.00 87.62 85 PHE A O 1
ATOM 644 N N . SER A 1 86 ? 4.621 -2.294 13.625 1.00 86.06 86 SER A N 1
ATOM 645 C CA . SER A 1 86 ? 5.890 -2.206 12.917 1.00 86.06 86 SER A CA 1
ATOM 646 C C . SER A 1 86 ? 5.994 -0.840 12.259 1.00 86.06 86 SER A C 1
ATOM 648 O O . SER A 1 86 ? 5.027 -0.374 11.653 1.00 86.06 86 SER A O 1
ATOM 650 N N . SER A 1 87 ? 7.168 -0.225 12.354 1.00 85.62 87 SER A N 1
ATOM 651 C CA . SER A 1 87 ? 7.506 1.003 11.643 1.00 85.62 87 SER A CA 1
ATOM 652 C C . SER A 1 87 ? 8.604 0.717 10.624 1.00 85.62 87 SER A C 1
ATOM 654 O O . SER A 1 87 ? 9.579 0.031 10.933 1.00 85.62 87 SER A O 1
ATOM 656 N N . TYR A 1 88 ? 8.421 1.220 9.407 1.00 82.00 88 TYR A N 1
ATOM 657 C CA . TYR A 1 88 ? 9.355 1.087 8.298 1.00 82.00 88 TYR A CA 1
ATOM 658 C C . TYR A 1 88 ? 9.737 2.481 7.795 1.00 82.00 88 TYR A C 1
ATOM 660 O O . TYR A 1 88 ? 8.865 3.329 7.593 1.00 82.00 88 TYR A O 1
ATOM 668 N N . ASN A 1 89 ? 11.035 2.688 7.560 1.00 73.31 89 ASN A N 1
ATOM 669 C CA . ASN A 1 89 ? 11.628 3.841 6.865 1.00 73.31 89 ASN A CA 1
ATOM 670 C C . ASN A 1 89 ? 11.415 5.233 7.498 1.00 73.31 89 ASN A C 1
ATOM 672 O O . ASN A 1 89 ? 11.855 6.228 6.931 1.00 73.31 89 ASN A O 1
ATOM 676 N N . GLY A 1 90 ? 10.830 5.324 8.697 1.00 64.50 90 GLY A N 1
ATOM 677 C CA . GLY A 1 90 ? 10.724 6.572 9.453 1.00 64.50 90 GLY A CA 1
ATOM 678 C C . GLY A 1 90 ? 10.842 6.355 10.960 1.00 64.50 90 GLY A C 1
ATOM 679 O O . GLY A 1 90 ? 10.423 5.332 11.486 1.00 64.50 90 GLY A O 1
ATOM 680 N N . VAL A 1 91 ? 11.437 7.326 11.656 1.00 61.97 91 VAL A N 1
ATOM 681 C CA . VAL A 1 91 ? 11.562 7.334 13.131 1.00 61.97 91 VAL A CA 1
ATOM 682 C C . VAL A 1 91 ? 10.474 8.163 13.812 1.00 61.97 91 VAL A C 1
ATOM 684 O O . VAL A 1 91 ? 10.322 8.109 15.029 1.00 61.97 91 VAL A O 1
ATOM 687 N N . ASN A 1 92 ? 9.728 8.948 13.031 1.00 68.56 92 ASN A N 1
ATOM 688 C CA . ASN A 1 92 ? 8.733 9.870 13.553 1.00 68.56 92 ASN A CA 1
ATOM 689 C C . ASN A 1 92 ? 7.347 9.211 13.601 1.00 68.56 92 ASN A C 1
ATOM 691 O O . ASN A 1 92 ? 6.947 8.560 12.634 1.00 68.56 92 ASN A O 1
ATOM 695 N N . PRO A 1 93 ? 6.583 9.418 14.686 1.00 74.50 93 PRO A N 1
ATOM 696 C CA . PRO A 1 93 ? 5.215 8.941 14.780 1.00 74.50 93 PRO A CA 1
ATOM 697 C C . PRO A 1 93 ? 4.318 9.620 13.740 1.00 74.50 93 PRO A C 1
ATOM 699 O O . PRO A 1 93 ? 4.331 10.843 13.595 1.00 74.50 93 PRO A O 1
ATOM 702 N N . ILE A 1 94 ? 3.484 8.836 13.054 1.00 87.75 94 ILE A N 1
ATOM 703 C CA . ILE A 1 94 ? 2.429 9.382 12.196 1.00 87.75 94 ILE A CA 1
ATOM 704 C C . ILE A 1 94 ? 1.316 9.914 13.103 1.00 87.75 94 ILE A C 1
ATOM 706 O O . ILE A 1 94 ? 0.787 9.179 13.940 1.00 87.75 94 ILE A O 1
ATOM 710 N N . VAL A 1 95 ? 0.945 11.183 12.927 1.00 88.88 95 VAL A N 1
ATOM 711 C CA . VAL A 1 95 ? -0.098 11.855 13.715 1.00 88.88 95 VAL A CA 1
ATOM 712 C C . VAL A 1 95 ? -1.357 12.039 12.872 1.00 88.88 95 VAL A C 1
ATOM 714 O O . VAL A 1 95 ? -1.339 12.683 11.826 1.00 88.88 95 VAL A O 1
ATOM 717 N N . LEU A 1 96 ? -2.468 11.484 13.349 1.00 88.19 96 LEU A N 1
ATOM 718 C CA . LEU A 1 96 ? -3.782 11.566 12.726 1.00 88.19 96 LEU A CA 1
ATOM 719 C C . LEU A 1 96 ? -4.613 12.659 13.418 1.00 88.19 96 LEU A C 1
ATOM 721 O O . LEU A 1 96 ? -4.815 12.583 14.633 1.00 88.19 96 LEU A O 1
ATOM 725 N N . PRO A 1 97 ? -5.111 13.675 12.696 1.00 87.44 97 PRO A N 1
ATOM 726 C CA . PRO A 1 97 ? -5.999 14.674 13.278 1.00 87.44 97 PRO A CA 1
ATOM 727 C C . PRO A 1 97 ? -7.389 14.077 13.537 1.00 87.44 97 PRO A C 1
ATOM 729 O O . PRO A 1 97 ? -7.921 13.327 12.714 1.00 87.44 97 PRO A O 1
ATOM 732 N N . PHE A 1 98 ? -8.016 14.449 14.652 1.00 83.44 98 PHE A N 1
ATOM 733 C CA . PHE A 1 98 ? -9.446 14.234 14.844 1.00 83.44 98 PHE A CA 1
ATOM 734 C C . PHE A 1 98 ? -10.217 15.382 14.196 1.00 83.44 98 PHE A C 1
ATOM 736 O O . PHE A 1 98 ? -9.855 16.550 14.333 1.00 83.44 98 PHE A O 1
ATOM 743 N N . HIS A 1 99 ? -11.304 15.064 13.492 1.00 66.69 99 HIS 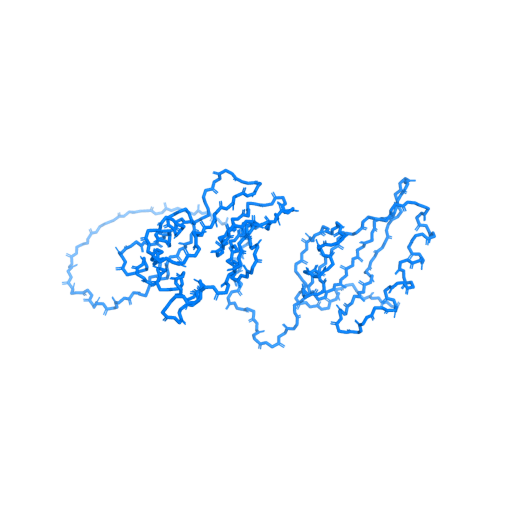A N 1
ATOM 744 C CA . HIS A 1 99 ? -12.209 16.100 13.016 1.00 66.69 99 HIS A CA 1
ATOM 745 C C . HIS A 1 99 ? -12.939 16.678 14.228 1.00 66.69 99 HIS A C 1
ATOM 747 O O . HIS A 1 99 ? -13.789 16.011 14.817 1.00 66.69 99 HIS A O 1
ATOM 753 N N . ILE A 1 100 ? -12.612 17.914 14.607 1.00 58.81 100 ILE A N 1
ATOM 754 C CA . ILE A 1 100 ? -13.394 18.650 15.597 1.00 58.81 100 ILE A CA 1
ATOM 755 C C . ILE A 1 100 ? -14.732 18.946 14.921 1.00 58.81 100 ILE A C 1
ATOM 757 O O . ILE A 1 100 ? -14.865 19.886 14.141 1.00 58.81 100 ILE A O 1
ATOM 761 N N . THR A 1 101 ? -15.742 18.111 15.154 1.00 51.25 101 THR A N 1
ATOM 762 C CA . THR A 1 101 ? -17.117 18.572 14.994 1.00 51.25 101 THR A CA 1
ATOM 763 C C . THR A 1 101 ? -17.309 19.637 16.052 1.00 51.25 101 THR A C 1
ATOM 765 O O . THR A 1 101 ? -17.477 19.310 17.225 1.00 51.25 101 THR A O 1
ATOM 768 N N . SER A 1 102 ? -17.211 20.903 15.646 1.00 42.03 102 SER A N 1
ATOM 769 C CA . SER A 1 102 ? -17.624 22.040 16.453 1.00 42.03 102 SER A CA 1
ATOM 770 C C . SER A 1 102 ? -19.056 21.776 16.896 1.00 42.03 102 SER A C 1
ATOM 772 O O . SER A 1 102 ? -19.999 21.987 16.137 1.00 42.03 102 SER A O 1
ATOM 774 N N . THR A 1 103 ? -19.236 21.258 18.107 1.00 42.78 103 THR A N 1
ATOM 775 C CA . THR A 1 103 ? -20.517 21.354 18.787 1.00 42.78 103 THR A CA 1
ATOM 776 C C . THR A 1 103 ? -20.738 22.842 18.961 1.00 42.78 103 THR A C 1
ATOM 778 O O . THR A 1 103 ? -20.065 23.493 19.757 1.00 42.78 103 THR A O 1
ATOM 781 N N . SER A 1 104 ? -21.595 23.394 18.111 1.00 36.59 104 SER A N 1
ATOM 782 C CA . SER A 1 104 ? -22.033 24.776 18.133 1.00 36.59 104 SER A CA 1
ATOM 783 C C . SER A 1 104 ? -22.785 25.034 19.434 1.00 36.59 104 SER A C 1
ATOM 785 O O . SER A 1 104 ? -24.010 24.956 19.484 1.00 36.59 104 SER A O 1
ATOM 787 N N . THR A 1 105 ? -22.054 25.324 20.500 1.00 41.34 105 THR A N 1
ATOM 788 C CA . THR A 1 105 ? -22.572 26.106 21.615 1.00 41.34 105 THR A CA 1
ATOM 789 C C . THR A 1 105 ? -22.479 27.570 21.180 1.00 41.34 105 THR A C 1
ATOM 791 O O . THR A 1 105 ? -21.375 28.026 20.872 1.00 41.34 105 THR A O 1
ATOM 794 N N . PRO A 1 106 ? -23.593 28.319 21.085 1.00 36.69 106 PRO A N 1
ATOM 795 C CA . PRO A 1 106 ? -23.524 29.739 20.767 1.00 36.69 106 PRO A CA 1
ATOM 796 C C . PRO A 1 106 ? -22.737 30.442 21.881 1.00 36.69 106 PRO A C 1
ATOM 798 O O . PRO A 1 106 ? -23.099 30.283 23.051 1.00 36.69 106 PRO A O 1
ATOM 801 N N . PRO A 1 107 ? -21.675 31.207 21.580 1.00 36.94 107 PRO A N 1
ATOM 802 C CA . PRO A 1 107 ? -21.050 32.022 22.599 1.00 36.94 107 PRO A CA 1
ATOM 803 C C . PRO A 1 107 ? -21.999 33.171 22.935 1.00 36.94 107 PRO A C 1
ATOM 805 O O . PRO A 1 107 ? -22.359 33.986 22.085 1.00 36.94 107 PRO A O 1
ATOM 808 N N . SER A 1 108 ? -22.417 33.196 24.200 1.00 37.84 108 SER A N 1
ATOM 809 C CA . SER A 1 108 ? -23.014 34.357 24.846 1.00 37.84 108 SER A CA 1
ATOM 810 C C . SER A 1 108 ? -22.171 35.596 24.548 1.00 37.84 108 SER A C 1
ATOM 812 O O . SER A 1 108 ? -20.952 35.581 24.715 1.00 37.84 108 SER A O 1
ATOM 814 N N . LEU A 1 109 ? -22.847 36.661 24.121 1.00 39.50 109 LEU A N 1
ATOM 815 C CA . LEU A 1 109 ? -22.302 38.002 23.943 1.00 39.50 109 LEU A CA 1
ATOM 816 C C . LEU A 1 109 ? -21.489 38.417 25.179 1.00 39.50 109 LEU A C 1
ATOM 818 O O . LEU A 1 109 ? -22.025 38.522 26.280 1.00 39.50 109 LEU A O 1
ATOM 822 N N . GLY A 1 110 ? -20.200 38.665 24.969 1.00 33.41 110 GLY A N 1
ATOM 823 C CA . GLY A 1 110 ? -19.276 39.216 25.951 1.00 33.41 110 GLY A CA 1
ATOM 824 C C . GLY A 1 110 ? -18.295 40.135 25.235 1.00 33.41 110 GLY A C 1
ATOM 825 O O . GLY A 1 110 ? -17.415 39.684 24.512 1.00 33.41 110 GLY A O 1
ATOM 826 N N . ILE A 1 111 ? -18.529 41.433 25.380 1.00 38.59 111 ILE A N 1
ATOM 827 C CA . ILE A 1 111 ? -17.794 42.554 24.789 1.00 38.59 111 ILE A CA 1
ATOM 828 C C . ILE A 1 111 ? -16.401 42.688 25.426 1.00 38.59 111 ILE A C 1
ATOM 830 O O . ILE A 1 111 ? -16.311 42.629 26.651 1.00 38.59 111 ILE A O 1
ATOM 834 N N . SER A 1 112 ? -15.365 42.948 24.608 1.00 32.09 112 SER A N 1
ATOM 835 C CA . SER A 1 112 ? -14.161 43.805 24.836 1.00 32.09 112 SER A CA 1
ATOM 836 C C . SER A 1 112 ? -13.028 43.321 23.907 1.00 32.09 112 SER A C 1
ATOM 838 O O . SER A 1 112 ? -12.673 42.154 23.969 1.00 32.09 112 SER A O 1
ATOM 840 N N . SER A 1 113 ? -12.550 44.041 22.883 1.00 33.94 113 SER A N 1
ATOM 841 C CA . SER A 1 113 ? -11.829 45.332 22.793 1.00 33.94 113 SER A CA 1
ATOM 842 C C . SER A 1 113 ? -10.315 45.141 22.557 1.00 33.94 113 SER A C 1
ATOM 844 O O . SER A 1 113 ? -9.639 44.524 23.374 1.00 33.94 113 SER A O 1
ATOM 846 N N . SER A 1 114 ? -9.815 45.796 21.491 1.00 36.84 114 SER A N 1
ATOM 847 C CA . SER A 1 114 ? -8.410 46.114 21.121 1.00 36.84 114 SER A CA 1
ATOM 848 C C . SER A 1 114 ? -7.491 44.940 20.726 1.00 36.84 114 SER A C 1
ATOM 850 O O . SER A 1 114 ? -7.538 43.890 21.340 1.00 36.84 114 SER A O 1
ATOM 852 N N . GLY A 1 115 ? -6.604 44.997 19.730 1.00 31.98 115 GLY A N 1
ATOM 853 C CA . GLY A 1 115 ? -6.112 46.036 18.823 1.00 31.98 115 GLY A CA 1
ATOM 854 C C . GLY A 1 115 ? -4.823 45.511 18.144 1.00 31.98 115 GLY A C 1
ATOM 855 O O . GLY A 1 115 ? -4.171 44.636 18.704 1.00 31.98 115 GLY A O 1
ATOM 856 N N . HIS A 1 116 ? -4.453 46.093 16.990 1.00 34.41 116 HIS A N 1
ATOM 857 C CA . HIS A 1 116 ? -3.152 45.990 16.277 1.00 34.41 116 HIS A CA 1
ATOM 858 C C . HIS A 1 116 ? -2.799 44.669 15.554 1.00 34.41 116 HIS A C 1
ATOM 860 O O . HIS A 1 116 ? -3.103 43.596 16.045 1.00 34.41 116 HIS A O 1
ATOM 866 N N . THR A 1 117 ? -2.082 44.600 14.424 1.00 34.84 117 THR A N 1
ATOM 867 C CA . THR A 1 117 ? -1.729 45.467 13.275 1.00 34.84 117 THR A CA 1
ATOM 868 C C . THR A 1 117 ? -1.116 44.521 12.223 1.00 34.84 117 THR A C 1
ATOM 870 O O . THR A 1 117 ? -0.345 43.640 12.584 1.00 34.84 117 THR A O 1
ATOM 873 N N . SER A 1 118 ? -1.457 44.742 10.952 1.00 35.06 118 SER A N 1
ATOM 874 C CA . SER A 1 118 ? -0.677 44.590 9.705 1.00 35.06 118 SER A CA 1
ATOM 875 C C . SER A 1 118 ? 0.488 43.584 9.592 1.00 35.06 118 SER A C 1
ATOM 877 O O . SER A 1 118 ? 1.478 43.707 10.300 1.00 35.06 118 SER A O 1
ATOM 879 N N . SER A 1 119 ? 0.489 42.762 8.528 1.00 32.31 119 SER A N 1
ATOM 880 C CA . SER A 1 119 ? 1.454 42.875 7.404 1.00 32.31 119 SER A CA 1
ATOM 881 C C . SER A 1 119 ? 1.488 41.626 6.500 1.00 32.31 119 SER A C 1
ATOM 883 O O . SER A 1 119 ? 1.495 40.487 6.950 1.00 32.31 119 SER A O 1
ATOM 885 N N . SER A 1 120 ? 1.533 41.905 5.201 1.00 36.72 120 SER A N 1
ATOM 886 C CA . SER A 1 120 ? 1.535 41.072 3.995 1.00 36.72 120 SER A CA 1
ATOM 887 C C . SER A 1 120 ? 2.653 40.030 3.839 1.00 36.72 120 SER A C 1
ATOM 889 O O . SER A 1 120 ? 3.808 40.316 4.139 1.00 36.72 120 SER A O 1
ATOM 891 N N . SER A 1 121 ? 2.354 38.931 3.132 1.00 28.91 121 SER A N 1
ATOM 892 C CA . SER A 1 121 ? 3.149 38.508 1.962 1.00 28.91 121 SER A CA 1
ATOM 893 C C . SER A 1 121 ? 2.308 37.652 0.999 1.00 28.91 121 SER A C 1
ATOM 895 O O . SER A 1 121 ? 1.479 36.843 1.411 1.00 28.91 121 SER A O 1
ATOM 897 N N . LEU A 1 122 ? 2.470 37.927 -0.296 1.00 35.53 122 LEU A N 1
ATOM 898 C CA . LEU A 1 122 ? 1.818 37.269 -1.428 1.00 35.53 122 LEU A CA 1
ATOM 899 C C . LEU A 1 122 ? 2.316 35.822 -1.591 1.00 35.53 122 LEU A C 1
ATOM 901 O O . LEU A 1 122 ? 3.497 35.544 -1.397 1.00 35.53 122 LEU A O 1
ATOM 905 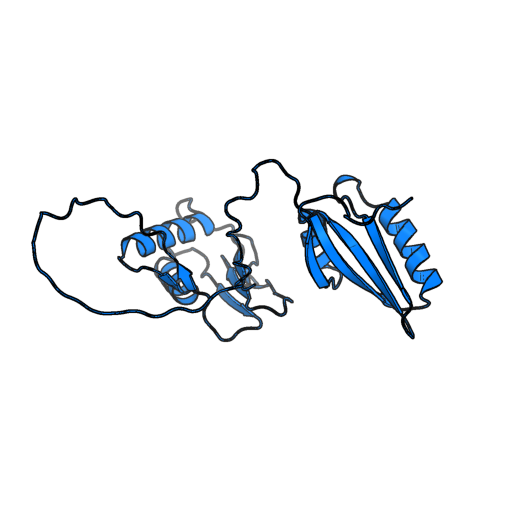N N . GLY A 1 123 ? 1.402 34.926 -1.980 1.00 33.62 123 GLY A N 1
ATOM 906 C CA . GLY A 1 123 ? 1.681 33.536 -2.359 1.00 33.62 123 GLY A CA 1
ATOM 907 C C . GLY A 1 123 ? 2.599 33.398 -3.587 1.00 33.62 123 GLY A C 1
ATOM 908 O O . GLY A 1 123 ? 2.879 34.384 -4.269 1.00 33.62 123 GLY A O 1
ATOM 909 N N . PRO A 1 124 ? 3.060 32.168 -3.884 1.00 37.31 124 PRO A N 1
ATOM 910 C CA . PRO A 1 124 ? 2.142 31.121 -4.321 1.00 37.31 124 PRO A CA 1
ATOM 911 C C . PRO A 1 124 ? 2.425 29.783 -3.623 1.00 37.31 124 PRO A C 1
ATOM 913 O O . PRO A 1 124 ? 3.274 29.002 -4.047 1.00 37.31 124 PRO A O 1
ATOM 916 N N . ALA A 1 125 ? 1.668 29.474 -2.572 1.00 34.50 125 ALA A N 1
ATOM 917 C CA . ALA A 1 125 ? 1.535 28.093 -2.137 1.00 34.50 125 ALA A CA 1
ATOM 918 C C . ALA A 1 125 ? 0.535 27.417 -3.082 1.00 34.50 125 ALA A C 1
ATOM 920 O O . ALA A 1 125 ? -0.670 27.675 -3.019 1.00 34.50 125 ALA A O 1
ATOM 921 N N . LEU A 1 126 ? 1.034 26.556 -3.973 1.00 34.22 126 LEU A N 1
ATOM 922 C CA . LEU A 1 126 ? 0.232 25.491 -4.572 1.00 34.22 126 LEU A CA 1
ATOM 923 C C . LEU A 1 126 ? -0.208 24.580 -3.425 1.00 34.22 126 LEU A C 1
ATOM 925 O O . LEU A 1 126 ? 0.429 23.580 -3.108 1.00 34.22 126 LEU A O 1
ATOM 929 N N . HIS A 1 127 ? -1.270 25.000 -2.742 1.00 35.94 127 HIS A N 1
ATOM 930 C CA . HIS A 1 127 ? -1.916 24.230 -1.707 1.00 35.94 127 HIS A CA 1
ATOM 931 C C . HIS A 1 127 ? -2.343 22.900 -2.315 1.00 35.94 127 HIS A C 1
ATOM 933 O O . HIS A 1 127 ? -3.231 22.825 -3.166 1.00 35.94 127 HIS A O 1
ATOM 939 N N . SER A 1 128 ? -1.672 21.857 -1.837 1.00 42.25 128 SER A N 1
ATOM 940 C CA . SER A 1 128 ? -2.148 20.490 -1.728 1.00 42.25 128 SER A CA 1
ATOM 941 C C . SER A 1 128 ? -3.624 20.496 -1.344 1.00 42.25 128 SER A C 1
ATOM 943 O O . SER A 1 128 ? -3.998 20.631 -0.176 1.00 42.25 128 SER A O 1
ATOM 945 N N . ARG A 1 129 ? -4.468 20.408 -2.369 1.00 31.98 129 ARG A N 1
ATOM 946 C CA . ARG A 1 129 ? -5.905 20.256 -2.223 1.00 31.98 129 ARG A CA 1
ATOM 947 C C . ARG A 1 129 ? -6.161 18.916 -1.514 1.00 31.98 129 ARG A C 1
ATOM 949 O O . ARG A 1 129 ? -5.558 17.915 -1.905 1.00 31.98 129 ARG A O 1
ATOM 956 N N . PRO A 1 130 ? -7.028 18.870 -0.490 1.00 36.62 130 PRO A N 1
ATOM 957 C CA . PRO A 1 130 ? -7.361 17.637 0.216 1.00 36.62 130 PRO A CA 1
ATOM 958 C C . PRO A 1 130 ? -7.898 16.575 -0.750 1.00 36.62 130 PRO A C 1
ATOM 960 O O . PRO A 1 130 ? -8.763 16.868 -1.577 1.00 36.62 130 PRO A O 1
ATOM 963 N N . LEU A 1 131 ? -7.452 15.324 -0.606 1.00 41.94 131 LEU A N 1
ATOM 964 C CA . LEU A 1 131 ? -7.959 14.179 -1.379 1.00 41.94 131 LEU A CA 1
ATOM 965 C C . LEU A 1 131 ? -9.438 13.832 -1.085 1.00 41.94 131 LEU A C 1
ATOM 967 O O . LEU A 1 131 ? -9.976 12.896 -1.669 1.00 41.94 131 LEU A O 1
ATOM 971 N N . SER A 1 132 ? -10.127 14.589 -0.226 1.00 36.44 132 SER A N 1
ATOM 972 C CA . SER A 1 132 ? -11.544 14.399 0.116 1.00 36.44 132 SER A CA 1
ATOM 973 C C . SER A 1 132 ? -12.533 15.003 -0.894 1.00 36.44 132 SER A C 1
ATOM 975 O O . SER A 1 132 ? -13.737 14.982 -0.654 1.00 36.44 132 SER A O 1
ATOM 977 N N . GLN A 1 133 ? -12.059 15.505 -2.040 1.00 34.59 133 GLN A N 1
ATOM 978 C CA . GLN A 1 133 ? -12.908 15.949 -3.156 1.00 34.59 133 GLN A CA 1
ATOM 979 C C . GLN A 1 133 ? -12.618 15.211 -4.474 1.00 34.59 133 GLN A C 1
ATOM 981 O O . GLN A 1 133 ? -12.807 15.779 -5.551 1.00 34.59 133 GLN A O 1
ATOM 986 N N . LEU A 1 134 ? -12.160 13.953 -4.432 1.00 40.50 134 LEU A N 1
ATOM 987 C CA . LEU A 1 134 ? -12.166 13.142 -5.651 1.00 40.50 134 LEU A CA 1
ATOM 988 C C . LEU A 1 134 ? -13.614 12.701 -5.943 1.00 40.50 134 LEU A C 1
ATOM 990 O O . LEU A 1 134 ? -14.257 12.145 -5.050 1.00 40.50 134 LEU A O 1
ATOM 994 N N . PRO A 1 135 ? -14.160 12.944 -7.150 1.00 34.75 135 PRO A N 1
ATOM 995 C CA . PRO A 1 135 ? -15.515 12.532 -7.482 1.00 34.75 135 PRO A CA 1
ATOM 996 C C . PRO A 1 135 ? -15.637 11.016 -7.329 1.00 34.75 135 PRO A C 1
ATOM 998 O O . PRO A 1 135 ? -14.978 10.257 -8.044 1.00 34.75 135 PRO A O 1
ATOM 1001 N N . SER A 1 136 ? -16.491 10.594 -6.397 1.00 45.00 136 SER A N 1
ATOM 1002 C CA . SER A 1 136 ? -17.019 9.235 -6.320 1.00 45.00 136 SER A CA 1
ATOM 1003 C C . SER A 1 136 ? -17.533 8.843 -7.709 1.00 45.00 136 SER A C 1
ATOM 1005 O O . SER A 1 136 ? -18.486 9.441 -8.209 1.00 45.00 136 SER A O 1
ATOM 1007 N N . GLY A 1 137 ? -16.827 7.919 -8.370 1.00 49.03 137 GLY A N 1
ATOM 1008 C CA . GLY A 1 137 ? -17.172 7.401 -9.697 1.00 49.03 137 GLY A CA 1
ATOM 1009 C C . GLY A 1 137 ? -16.051 7.399 -10.745 1.00 49.03 137 GLY A C 1
ATOM 1010 O O . GLY A 1 137 ? -16.267 6.854 -11.824 1.00 49.03 137 GLY A O 1
ATOM 1011 N N . ARG A 1 138 ? -14.866 7.975 -10.482 1.00 58.81 138 ARG A N 1
ATOM 1012 C CA . ARG A 1 138 ? -13.740 7.937 -11.440 1.00 58.81 138 ARG A CA 1
ATOM 1013 C C . ARG A 1 138 ? -12.669 6.929 -11.040 1.00 58.81 138 ARG A C 1
ATOM 1015 O O . ARG A 1 138 ? -12.214 6.902 -9.903 1.00 58.81 138 ARG A O 1
ATOM 1022 N N . GLU A 1 139 ? -12.270 6.113 -12.007 1.00 67.69 139 GLU A N 1
ATOM 1023 C CA . GLU A 1 139 ? -11.180 5.155 -11.881 1.00 67.69 139 GLU A CA 1
ATOM 1024 C C . GLU A 1 139 ? -9.838 5.882 -11.728 1.00 67.69 139 GLU A C 1
ATOM 1026 O O . GLU A 1 139 ? -9.457 6.703 -12.567 1.00 67.69 139 GLU A O 1
ATOM 1031 N N . THR A 1 140 ? -9.133 5.601 -10.632 1.00 79.56 140 THR A N 1
ATOM 1032 C CA . THR A 1 140 ? -7.851 6.235 -10.308 1.00 79.56 140 THR A CA 1
ATOM 1033 C C . THR A 1 140 ? -6.707 5.485 -10.978 1.00 79.56 140 THR A C 1
ATOM 1035 O O . THR A 1 140 ? -6.541 4.278 -10.785 1.00 79.56 140 THR A O 1
ATOM 1038 N N . HIS A 1 141 ? -5.887 6.216 -11.732 1.00 86.56 141 HIS A N 1
ATOM 1039 C CA . HIS A 1 141 ? -4.669 5.694 -12.341 1.00 86.56 141 HIS A CA 1
ATOM 1040 C C . HIS A 1 141 ? -3.426 6.223 -11.623 1.00 86.56 141 HIS A C 1
ATOM 1042 O O . HIS A 1 141 ? -3.464 7.266 -10.969 1.00 86.56 141 HIS A O 1
ATOM 1048 N N . VAL A 1 142 ? -2.310 5.526 -11.796 1.00 84.19 142 VAL A N 1
ATOM 1049 C CA . VAL A 1 142 ? -0.978 5.946 -11.357 1.00 84.19 142 VAL A CA 1
ATOM 1050 C C . VAL A 1 142 ? -0.007 5.837 -12.528 1.00 84.19 142 VAL A C 1
ATOM 1052 O O . VAL A 1 142 ? -0.149 4.951 -13.376 1.00 84.19 142 VAL A O 1
ATOM 1055 N N . LEU A 1 143 ? 0.930 6.779 -12.595 1.00 89.44 143 LEU A N 1
ATOM 1056 C CA . LEU A 1 143 ? 2.086 6.723 -13.477 1.00 89.44 143 LEU A CA 1
ATOM 1057 C C . LEU A 1 143 ? 3.274 6.194 -12.675 1.00 89.44 143 LEU A C 1
ATOM 1059 O O . LEU A 1 143 ? 3.570 6.725 -11.602 1.00 89.44 143 LEU A O 1
ATOM 1063 N N . VAL A 1 144 ? 3.936 5.169 -13.196 1.00 88.38 144 VAL A N 1
ATOM 1064 C CA . VAL A 1 144 ? 5.090 4.526 -12.565 1.00 88.38 144 VAL A CA 1
ATOM 1065 C C . VAL A 1 144 ? 6.277 4.500 -13.516 1.00 88.38 144 VAL A C 1
ATOM 1067 O O . VAL A 1 144 ? 6.087 4.464 -14.733 1.00 88.38 144 VAL A O 1
ATOM 1070 N N . LEU A 1 145 ? 7.481 4.500 -12.956 1.00 89.19 145 LEU A N 1
ATOM 1071 C CA . LEU A 1 145 ? 8.717 4.169 -13.649 1.00 89.19 145 LEU A CA 1
ATOM 1072 C C . LEU A 1 145 ? 9.078 2.710 -13.341 1.00 89.19 145 LEU A C 1
ATOM 1074 O O . LEU A 1 145 ? 9.077 2.294 -12.184 1.00 89.19 145 LEU A O 1
ATOM 1078 N N . LEU A 1 146 ? 9.366 1.945 -14.391 1.00 91.62 146 LEU A N 1
ATOM 1079 C CA . LEU A 1 146 ? 9.874 0.579 -14.330 1.00 91.62 146 LEU A CA 1
ATOM 1080 C C . LEU A 1 146 ? 11.216 0.524 -15.060 1.00 91.62 146 LEU A C 1
ATOM 1082 O O . LEU A 1 146 ? 11.313 0.989 -16.194 1.00 91.62 146 LEU A O 1
ATOM 1086 N N . VAL A 1 147 ? 12.230 -0.067 -14.435 1.00 90.62 147 VAL A N 1
ATOM 1087 C CA . VAL A 1 147 ? 13.537 -0.291 -15.063 1.00 90.62 147 VAL A CA 1
ATOM 1088 C C . VAL A 1 147 ? 13.621 -1.739 -15.539 1.00 90.62 147 VAL A C 1
ATOM 1090 O O . VAL A 1 147 ? 13.417 -2.668 -14.763 1.00 90.62 147 VAL A O 1
ATOM 1093 N N . LEU A 1 148 ? 13.897 -1.929 -16.828 1.00 91.44 148 LEU A N 1
ATOM 1094 C CA . LEU A 1 148 ? 14.055 -3.235 -17.465 1.00 91.44 148 LEU A CA 1
ATOM 1095 C C . LEU A 1 148 ? 15.532 -3.475 -17.771 1.00 91.44 148 LEU A C 1
ATOM 1097 O O . LEU A 1 148 ? 16.081 -2.853 -18.679 1.00 91.44 148 LEU A O 1
ATOM 1101 N N . GLU A 1 149 ? 16.176 -4.360 -17.018 1.00 91.25 149 GLU A N 1
ATOM 1102 C CA . GLU A 1 149 ? 17.585 -4.710 -17.222 1.00 91.25 149 GLU A CA 1
ATOM 1103 C C . GLU A 1 149 ? 17.794 -5.537 -18.494 1.00 91.25 149 GLU A C 1
ATOM 1105 O O . GLU A 1 149 ? 17.039 -6.470 -18.775 1.00 91.25 149 GLU A O 1
ATOM 1110 N N . GLY A 1 150 ? 18.852 -5.222 -19.246 1.00 90.75 150 GLY A N 1
ATOM 1111 C CA . GLY A 1 150 ? 19.235 -5.927 -20.465 1.00 90.75 150 GLY A CA 1
ATOM 1112 C C . GLY A 1 150 ? 19.245 -5.023 -21.694 1.00 90.75 150 GLY A C 1
ATOM 1113 O O . GLY A 1 150 ? 19.244 -3.798 -21.599 1.00 90.75 150 GLY A O 1
ATOM 1114 N N . ASN A 1 151 ? 19.278 -5.635 -22.883 1.00 94.31 151 ASN A N 1
ATOM 1115 C CA . ASN A 1 151 ? 19.318 -4.877 -24.132 1.00 94.31 151 ASN A CA 1
ATOM 1116 C C . ASN A 1 151 ? 18.046 -4.013 -24.274 1.00 94.31 151 ASN A C 1
ATOM 1118 O O . ASN A 1 151 ? 16.973 -4.592 -24.462 1.00 94.31 151 ASN A O 1
ATOM 1122 N N . PRO A 1 152 ? 18.145 -2.669 -24.269 1.00 92.38 152 PRO A N 1
ATOM 1123 C CA . PRO A 1 152 ? 16.993 -1.775 -24.132 1.00 92.38 152 PRO A CA 1
ATOM 1124 C C . PRO A 1 152 ? 15.895 -2.007 -25.176 1.00 92.38 152 PRO A C 1
ATOM 1126 O O . PRO A 1 152 ? 14.710 -2.011 -24.855 1.00 92.38 152 PRO A O 1
ATOM 1129 N N . LYS A 1 153 ? 16.277 -2.275 -26.429 1.00 92.12 153 LYS A N 1
ATOM 1130 C CA . LYS A 1 153 ? 15.317 -2.512 -27.517 1.00 92.12 153 LYS A CA 1
ATOM 1131 C C . LYS A 1 153 ? 14.597 -3.847 -27.370 1.00 92.12 153 LYS A C 1
ATOM 1133 O O . LYS A 1 153 ? 13.389 -3.905 -27.576 1.00 92.12 153 LYS A O 1
ATOM 1138 N N . LEU A 1 154 ? 15.327 -4.906 -27.018 1.00 94.12 154 LEU A N 1
ATOM 1139 C CA . LEU A 1 154 ? 14.745 -6.239 -26.860 1.00 94.12 154 LEU A CA 1
ATOM 1140 C C . LEU A 1 154 ? 13.832 -6.302 -25.634 1.00 94.12 154 LEU A C 1
ATOM 1142 O O . LEU A 1 154 ? 12.708 -6.783 -25.738 1.00 94.12 154 LEU A O 1
ATOM 1146 N N . VAL A 1 155 ? 14.274 -5.757 -24.498 1.00 93.38 155 VAL A N 1
ATOM 1147 C CA . VAL A 1 155 ? 13.505 -5.831 -23.246 1.00 93.38 155 VAL A CA 1
ATOM 1148 C C . VAL A 1 155 ? 12.225 -5.002 -23.305 1.00 93.38 155 VAL A C 1
ATOM 1150 O O . VAL A 1 155 ? 11.200 -5.442 -22.791 1.00 93.38 155 VAL A O 1
ATOM 1153 N N . VAL A 1 156 ? 12.239 -3.846 -23.981 1.00 95.00 156 VAL A N 1
ATOM 1154 C CA . VAL A 1 156 ? 11.022 -3.051 -24.203 1.00 95.00 156 VAL A CA 1
ATOM 1155 C C . VAL A 1 156 ? 10.052 -3.791 -25.123 1.00 95.00 156 VAL A C 1
ATOM 1157 O O . VAL A 1 156 ? 8.878 -3.892 -24.780 1.00 95.00 156 VAL A O 1
ATOM 1160 N N . GLN A 1 157 ? 10.525 -4.377 -26.230 1.00 95.38 157 GLN A N 1
ATOM 1161 C CA . GLN A 1 157 ? 9.672 -5.168 -27.131 1.00 95.38 157 GLN A CA 1
ATOM 1162 C C . GLN A 1 157 ? 9.057 -6.389 -26.441 1.00 95.38 157 GLN A C 1
ATOM 1164 O O . GLN A 1 157 ? 7.899 -6.732 -26.679 1.00 95.38 157 GLN A O 1
ATOM 1169 N N . ASP A 1 158 ? 9.817 -7.074 -25.590 1.00 94.94 158 ASP A N 1
ATOM 1170 C CA . ASP A 1 158 ? 9.291 -8.209 -24.837 1.00 94.94 158 ASP A CA 1
ATOM 1171 C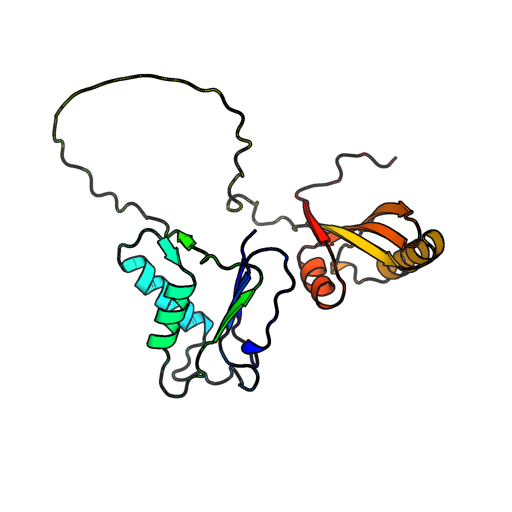 C . ASP A 1 158 ? 8.291 -7.758 -23.770 1.00 94.94 158 ASP A C 1
ATOM 1173 O O . ASP A 1 158 ? 7.251 -8.394 -23.591 1.00 94.94 158 ASP A O 1
ATOM 1177 N N . PHE A 1 159 ? 8.538 -6.618 -23.123 1.00 94.38 159 PHE A N 1
ATOM 1178 C CA . PHE A 1 159 ? 7.593 -6.036 -22.177 1.00 94.38 159 PHE A CA 1
ATOM 1179 C C . PHE A 1 159 ? 6.295 -5.559 -22.847 1.00 94.38 159 PHE A C 1
ATOM 1181 O O . PHE A 1 159 ? 5.220 -5.767 -22.286 1.00 94.38 159 PHE A O 1
ATOM 1188 N N . GLU A 1 160 ? 6.351 -5.002 -24.060 1.00 95.38 160 GLU A N 1
ATOM 1189 C CA . GLU A 1 160 ? 5.161 -4.665 -24.856 1.00 95.38 160 GLU A CA 1
ATOM 1190 C C . GLU A 1 160 ? 4.258 -5.890 -25.052 1.00 95.38 160 GLU A C 1
ATOM 1192 O O . GLU A 1 160 ? 3.070 -5.838 -24.728 1.00 95.38 160 GLU A O 1
ATOM 1197 N N . LYS A 1 161 ? 4.833 -7.034 -25.452 1.00 94.44 161 LYS A N 1
ATOM 1198 C CA . LYS A 1 161 ? 4.092 -8.303 -25.586 1.00 94.44 161 LYS A CA 1
ATOM 1199 C C . LYS A 1 161 ? 3.483 -8.754 -24.260 1.00 94.44 161 LYS A C 1
ATOM 1201 O O . LYS A 1 161 ? 2.384 -9.305 -24.237 1.00 94.44 161 LYS A O 1
ATOM 1206 N N . VAL A 1 162 ? 4.180 -8.558 -23.137 1.00 91.75 162 VAL A N 1
ATOM 1207 C CA . VAL A 1 162 ? 3.629 -8.879 -21.811 1.00 91.75 162 VAL A CA 1
ATOM 1208 C C . VAL A 1 162 ? 2.409 -8.011 -21.527 1.00 91.75 162 VAL A C 1
ATOM 1210 O O . VAL A 1 162 ? 1.371 -8.543 -21.138 1.00 91.75 162 VAL A O 1
ATOM 1213 N N . VAL A 1 163 ? 2.506 -6.699 -21.759 1.00 91.19 163 VAL A N 1
ATOM 1214 C CA . VAL A 1 163 ? 1.409 -5.748 -21.535 1.00 91.19 163 VAL A CA 1
ATOM 1215 C C . VAL A 1 163 ? 0.187 -6.085 -22.392 1.00 91.19 163 VAL A C 1
ATOM 1217 O O . VAL A 1 163 ? -0.930 -6.035 -21.879 1.00 91.19 163 VAL A O 1
ATOM 1220 N N . GLU A 1 164 ? 0.377 -6.500 -23.646 1.00 90.75 164 GLU A N 1
ATOM 1221 C CA . GLU A 1 164 ? -0.708 -6.952 -24.533 1.00 90.75 164 GLU A CA 1
ATOM 1222 C C . GLU A 1 164 ? -1.454 -8.186 -24.004 1.00 90.75 164 GLU A C 1
ATOM 1224 O O . GLU A 1 164 ? -2.661 -8.319 -24.208 1.00 90.75 164 GLU A O 1
ATOM 1229 N N . ASN A 1 165 ? -0.759 -9.069 -23.284 1.00 90.75 165 ASN A N 1
ATOM 1230 C CA . ASN A 1 165 ? -1.334 -10.285 -22.706 1.00 90.75 165 ASN A CA 1
ATOM 1231 C C . ASN A 1 165 ? -1.925 -10.081 -21.300 1.00 90.75 165 ASN A C 1
ATOM 1233 O O . ASN A 1 165 ? -2.493 -11.014 -20.720 1.00 90.75 165 ASN A O 1
ATOM 1237 N N . LEU A 1 166 ? -1.806 -8.883 -20.716 1.00 86.00 166 LEU A N 1
ATOM 1238 C CA . LEU A 1 166 ? -2.355 -8.616 -19.392 1.00 86.00 166 LEU A CA 1
ATOM 1239 C C . LEU A 1 166 ? -3.892 -8.552 -19.417 1.00 86.00 166 LEU A C 1
ATOM 1241 O O . LEU A 1 166 ? -4.495 -8.007 -20.343 1.00 86.00 166 LEU A O 1
ATOM 1245 N N . PRO A 1 167 ? -4.566 -9.022 -18.349 1.00 85.00 167 PRO A N 1
ATOM 1246 C CA . PRO A 1 167 ? -6.006 -8.861 -18.212 1.00 85.00 167 PRO A CA 1
ATOM 1247 C C . PRO A 1 167 ? -6.445 -7.397 -18.362 1.00 85.00 167 PRO A C 1
ATOM 1249 O O . PRO A 1 167 ? -5.985 -6.527 -17.619 1.00 85.00 167 PRO A O 1
ATOM 1252 N N . ALA A 1 168 ? -7.422 -7.143 -19.241 1.00 84.25 168 ALA A N 1
ATOM 1253 C CA . ALA A 1 168 ? -7.911 -5.797 -19.573 1.00 84.25 168 ALA A CA 1
ATOM 1254 C C . ALA A 1 168 ? -8.328 -4.952 -18.352 1.00 84.25 168 ALA A C 1
ATOM 1256 O O . ALA A 1 168 ? -8.239 -3.725 -18.377 1.00 84.25 168 ALA A O 1
ATOM 1257 N N . LYS A 1 169 ? -8.732 -5.603 -17.251 1.00 78.38 169 LYS A N 1
ATOM 1258 C CA . LYS A 1 169 ? -9.058 -4.947 -15.974 1.00 78.38 169 LYS A CA 1
ATOM 1259 C C . LYS A 1 169 ? -7.908 -4.120 -15.387 1.00 78.38 169 LYS A C 1
ATOM 1261 O O . LYS A 1 169 ? -8.170 -3.184 -14.647 1.00 78.38 169 LYS A O 1
ATOM 1266 N N . PHE A 1 170 ? -6.650 -4.442 -15.697 1.00 78.06 170 PHE A N 1
ATOM 1267 C CA . PHE A 1 170 ? -5.501 -3.722 -15.145 1.00 78.06 170 PHE A CA 1
ATOM 1268 C C . PHE A 1 170 ? -5.234 -2.381 -15.842 1.00 78.06 170 PHE A C 1
ATOM 1270 O O . PHE A 1 170 ? -4.649 -1.490 -15.220 1.00 78.06 170 PHE A O 1
ATOM 1277 N N . LYS A 1 171 ? -5.709 -2.218 -17.089 1.00 85.56 171 LYS A N 1
ATOM 1278 C CA . LYS A 1 171 ? -5.564 -1.012 -17.929 1.00 85.56 171 LYS A CA 1
ATOM 1279 C C . LYS A 1 171 ? -4.143 -0.447 -17.907 1.00 85.56 171 LYS A C 1
ATOM 1281 O O . LYS A 1 171 ? -3.936 0.743 -17.664 1.00 85.56 171 LYS A O 1
ATOM 1286 N N . VAL A 1 172 ? -3.180 -1.340 -18.114 1.00 90.31 172 VAL A N 1
ATOM 1287 C CA . VAL A 1 172 ? -1.760 -1.013 -18.225 1.00 90.31 172 VAL A CA 1
ATOM 1288 C C . VAL A 1 172 ? -1.501 -0.446 -19.617 1.00 90.31 172 VAL A C 1
ATOM 1290 O O . VAL A 1 172 ? -1.947 -1.012 -20.610 1.00 90.31 172 VAL A O 1
ATOM 1293 N N . LYS A 1 173 ? -0.804 0.684 -19.689 1.00 92.25 173 LYS A N 1
ATOM 1294 C CA . LYS A 1 173 ? -0.396 1.330 -20.934 1.00 92.25 173 LYS A CA 1
ATOM 1295 C C . LYS A 1 173 ? 1.008 1.893 -20.766 1.00 92.25 173 LYS A C 1
ATOM 1297 O O . LYS A 1 173 ? 1.235 2.687 -19.854 1.00 92.25 173 LYS A O 1
ATOM 1302 N N . ILE A 1 174 ? 1.915 1.536 -21.667 1.00 93.81 174 ILE A N 1
ATOM 1303 C CA . ILE A 1 174 ? 3.224 2.184 -21.771 1.00 93.81 174 ILE A CA 1
ATOM 1304 C C . ILE A 1 174 ? 2.997 3.599 -22.310 1.00 93.81 174 ILE A C 1
ATOM 1306 O O . ILE A 1 174 ? 2.309 3.789 -23.316 1.00 93.81 174 ILE A O 1
ATOM 1310 N N . THR A 1 175 ? 3.482 4.603 -21.586 1.00 91.62 175 THR A N 1
ATOM 1311 C CA . THR A 1 175 ? 3.354 6.010 -21.982 1.00 91.62 175 THR A CA 1
ATOM 1312 C C . THR A 1 175 ? 4.593 6.515 -22.690 1.00 91.62 175 THR A C 1
ATOM 1314 O O . THR A 1 175 ? 4.456 7.351 -23.574 1.00 91.62 175 THR A O 1
ATOM 1317 N N . ASP A 1 176 ? 5.766 6.032 -22.282 1.00 92.94 176 ASP A N 1
ATOM 1318 C CA . ASP A 1 176 ? 7.051 6.413 -22.857 1.00 92.94 176 ASP A CA 1
ATOM 1319 C C . ASP A 1 176 ? 8.137 5.408 -22.444 1.00 92.94 176 ASP A C 1
ATOM 1321 O O . ASP A 1 176 ? 7.959 4.689 -21.455 1.00 92.94 176 ASP A O 1
ATOM 1325 N N . ALA A 1 177 ? 9.255 5.368 -23.164 1.00 93.94 177 ALA A N 1
ATOM 1326 C CA . ALA A 1 177 ? 10.397 4.516 -22.845 1.00 93.94 177 ALA A CA 1
ATOM 1327 C C . ALA A 1 177 ? 11.713 5.169 -23.283 1.00 93.94 177 ALA A C 1
ATOM 1329 O O . ALA A 1 177 ? 11.821 5.698 -24.386 1.00 93.94 177 ALA A O 1
ATOM 1330 N N . TYR A 1 178 ? 12.728 5.090 -22.424 1.00 94.62 178 TYR A N 1
ATOM 1331 C CA . TYR A 1 178 ? 14.034 5.701 -22.640 1.00 94.62 178 TYR A CA 1
ATOM 1332 C C . TYR A 1 178 ? 15.144 4.669 -22.482 1.00 94.62 178 TYR A C 1
ATOM 1334 O O . TYR A 1 178 ? 15.166 3.889 -21.528 1.00 94.62 178 TYR A O 1
ATOM 1342 N N . GLU A 1 179 ? 16.080 4.687 -23.423 1.00 94.62 179 GLU A N 1
ATOM 1343 C CA . GLU A 1 179 ? 17.295 3.885 -23.366 1.00 94.62 179 GLU A CA 1
ATOM 1344 C C . GLU A 1 179 ? 18.247 4.430 -22.292 1.00 94.62 179 GLU A C 1
ATOM 1346 O O . GLU A 1 179 ? 18.454 5.639 -22.175 1.00 94.62 179 GLU A O 1
ATOM 1351 N N . THR A 1 180 ? 18.835 3.525 -21.515 1.00 87.44 180 THR A N 1
ATOM 1352 C CA . THR A 1 180 ? 19.963 3.802 -20.622 1.00 87.44 180 THR A CA 1
ATOM 1353 C C . THR A 1 180 ? 21.117 2.850 -20.961 1.00 87.44 180 THR A C 1
ATOM 1355 O O . THR A 1 180 ? 20.987 2.018 -21.856 1.00 87.44 180 THR A O 1
ATOM 1358 N N . ASN A 1 181 ? 22.257 2.966 -20.273 1.00 83.88 181 ASN A N 1
ATOM 1359 C CA . ASN A 1 181 ? 23.481 2.230 -20.617 1.00 83.88 181 ASN A CA 1
ATOM 1360 C C . ASN A 1 181 ? 23.271 0.709 -20.766 1.00 83.88 181 ASN A C 1
ATOM 1362 O O . ASN A 1 181 ? 23.711 0.128 -21.754 1.00 83.88 181 ASN A O 1
ATOM 1366 N N . GLU A 1 182 ? 22.608 0.071 -19.797 1.00 84.69 182 GLU A N 1
ATOM 1367 C CA . GLU A 1 182 ? 22.413 -1.392 -19.748 1.00 84.69 182 GLU A CA 1
ATOM 1368 C C . GLU A 1 182 ? 20.963 -1.779 -19.398 1.00 84.69 182 GLU A C 1
ATOM 1370 O O . GLU A 1 182 ? 20.677 -2.897 -18.966 1.00 84.69 182 GLU A O 1
ATOM 1375 N N . SER A 1 183 ? 20.029 -0.838 -19.548 1.00 90.62 183 SER A N 1
ATOM 1376 C CA . SER A 1 183 ? 18.616 -1.045 -19.230 1.00 90.62 183 SER A CA 1
ATOM 1377 C C . SER A 1 183 ? 17.721 -0.058 -19.976 1.00 90.62 183 SER A C 1
ATOM 1379 O O . SER A 1 183 ? 18.194 0.921 -20.556 1.00 90.62 183 SER A O 1
ATOM 1381 N N . ALA A 1 184 ? 16.413 -0.282 -19.940 1.00 94.50 184 ALA A N 1
ATOM 1382 C CA . ALA A 1 184 ? 15.419 0.683 -20.395 1.00 94.50 184 ALA A CA 1
ATOM 1383 C C . ALA A 1 184 ? 14.579 1.195 -19.219 1.00 94.50 184 ALA A C 1
ATOM 1385 O O . ALA A 1 184 ? 14.073 0.405 -18.424 1.00 94.50 184 ALA A O 1
ATOM 1386 N N . GLY A 1 185 ? 14.390 2.511 -19.134 1.00 91.50 185 GLY A N 1
ATOM 1387 C CA . GLY A 1 185 ? 13.423 3.131 -18.230 1.00 91.50 185 GLY A CA 1
ATOM 1388 C C . GLY A 1 185 ? 12.078 3.288 -18.931 1.00 91.50 185 GLY A C 1
ATOM 1389 O O . GLY A 1 185 ? 11.974 4.033 -19.903 1.00 91.50 185 GLY A O 1
ATOM 1390 N N . VAL A 1 186 ? 11.046 2.600 -18.451 1.00 94.75 186 VAL A N 1
ATOM 1391 C CA . VAL A 1 186 ? 9.711 2.578 -19.057 1.00 94.75 186 VAL A CA 1
ATOM 1392 C C . VAL A 1 186 ? 8.711 3.267 -18.140 1.00 94.75 186 VAL A C 1
ATOM 1394 O O . VAL A 1 186 ? 8.531 2.884 -16.984 1.00 94.75 186 VAL A O 1
ATOM 1397 N N . PHE A 1 187 ? 8.014 4.268 -18.669 1.00 93.50 187 PHE A N 1
ATOM 1398 C CA . PHE A 1 187 ? 6.901 4.906 -17.985 1.00 93.50 187 PHE A CA 1
ATOM 1399 C C . PHE A 1 187 ? 5.616 4.148 -18.285 1.00 93.50 187 PHE A C 1
ATOM 1401 O O . PHE A 1 187 ? 5.224 3.970 -19.442 1.00 93.50 187 PHE A O 1
ATOM 1408 N N . VAL A 1 188 ? 4.933 3.716 -17.231 1.00 93.50 188 VAL A N 1
ATOM 1409 C CA . VAL A 1 188 ? 3.726 2.903 -17.336 1.00 93.50 188 VAL A CA 1
ATOM 1410 C C . VAL A 1 188 ? 2.587 3.578 -16.593 1.00 93.50 188 VAL A C 1
ATOM 1412 O O . VAL A 1 188 ? 2.680 3.905 -15.413 1.00 93.50 188 VAL A O 1
ATOM 1415 N N . ARG A 1 189 ? 1.463 3.761 -17.279 1.00 92.88 189 ARG A N 1
ATOM 1416 C CA . ARG A 1 189 ? 0.199 4.151 -16.663 1.00 92.88 189 ARG A CA 1
ATOM 1417 C C . ARG A 1 189 ? -0.626 2.904 -16.394 1.00 92.88 189 ARG A C 1
ATOM 1419 O O . ARG A 1 189 ? -0.865 2.119 -17.302 1.00 92.88 189 ARG A O 1
ATOM 1426 N N . MET A 1 190 ? -1.132 2.752 -15.179 1.00 90.38 190 MET A N 1
ATOM 1427 C CA . MET A 1 190 ? -2.002 1.630 -14.817 1.00 90.38 190 MET A CA 1
ATOM 1428 C C . MET A 1 190 ? -3.052 2.044 -13.790 1.00 90.38 190 MET A C 1
ATOM 1430 O O . MET A 1 190 ? -2.989 3.146 -13.243 1.00 90.38 190 MET A O 1
ATOM 1434 N N . THR A 1 191 ? -4.054 1.197 -13.553 1.00 86.06 191 THR A N 1
ATOM 1435 C CA . THR A 1 191 ? -4.988 1.413 -12.435 1.00 86.06 191 THR A CA 1
ATOM 1436 C C . THR A 1 191 ? -4.255 1.326 -11.100 1.00 86.06 191 THR A C 1
ATOM 1438 O O . THR A 1 191 ? -3.268 0.602 -10.965 1.00 86.06 191 THR A O 1
ATOM 1441 N N . LEU A 1 192 ? -4.764 2.024 -10.083 1.00 77.69 192 LEU A N 1
ATOM 1442 C CA . LEU A 1 192 ? -4.217 1.923 -8.729 1.00 77.69 192 LEU A CA 1
ATOM 1443 C C . LEU A 1 192 ? -4.271 0.479 -8.192 1.00 77.69 192 LEU A C 1
ATOM 1445 O O . LEU A 1 192 ? -3.366 0.045 -7.486 1.00 77.69 192 LEU A O 1
ATOM 1449 N N . GLU A 1 193 ? -5.300 -0.284 -8.576 1.00 75.38 193 GLU A N 1
ATOM 1450 C CA . GLU A 1 193 ? -5.419 -1.708 -8.246 1.00 75.38 193 GLU A CA 1
ATOM 1451 C C . GLU A 1 193 ? -4.322 -2.555 -8.910 1.00 75.38 193 GLU A C 1
ATOM 1453 O O . GLU A 1 193 ? -3.749 -3.430 -8.263 1.00 75.38 193 GLU A O 1
ATOM 1458 N N . ALA A 1 194 ? -4.011 -2.305 -10.186 1.00 80.06 194 ALA A N 1
ATOM 1459 C CA . ALA A 1 194 ? -2.927 -2.995 -10.881 1.00 80.06 194 ALA A CA 1
ATOM 1460 C C . ALA A 1 194 ? -1.568 -2.689 -10.245 1.00 80.06 194 ALA A C 1
ATOM 1462 O O . ALA A 1 194 ? -0.802 -3.612 -9.986 1.00 80.06 194 ALA A O 1
ATOM 1463 N N . TYR A 1 195 ? -1.312 -1.421 -9.915 1.00 80.19 195 TYR A N 1
ATOM 1464 C CA . TYR A 1 195 ? -0.093 -1.018 -9.220 1.00 80.19 195 TYR A CA 1
ATOM 1465 C C . TYR A 1 195 ? 0.074 -1.750 -7.891 1.00 80.19 195 TYR A C 1
ATOM 1467 O O . TYR A 1 195 ? 1.101 -2.382 -7.684 1.00 80.19 195 TYR A O 1
ATOM 1475 N N . ALA A 1 196 ? -0.960 -1.760 -7.042 1.00 72.06 196 ALA A N 1
ATOM 1476 C CA . ALA A 1 196 ? -0.911 -2.451 -5.754 1.00 72.06 196 ALA A CA 1
ATOM 1477 C C . ALA A 1 196 ? -0.637 -3.961 -5.886 1.00 72.06 196 ALA A C 1
ATOM 1479 O O . ALA A 1 196 ? -0.056 -4.574 -4.992 1.00 72.06 196 ALA A O 1
ATOM 1480 N N . ARG A 1 197 ? -1.062 -4.578 -6.996 1.00 72.50 197 ARG A N 1
ATOM 1481 C CA . ARG A 1 197 ? -0.774 -5.988 -7.288 1.00 72.50 197 ARG A CA 1
ATOM 1482 C C . ARG A 1 197 ? 0.662 -6.173 -7.774 1.00 72.50 197 ARG A C 1
ATOM 1484 O O . ARG A 1 197 ? 1.352 -7.051 -7.265 1.00 72.50 197 ARG A O 1
ATOM 1491 N N . PHE A 1 198 ? 1.124 -5.366 -8.727 1.00 73.62 198 PHE A N 1
ATOM 1492 C CA . PHE A 1 198 ? 2.461 -5.518 -9.306 1.00 73.62 198 PHE A CA 1
ATOM 1493 C C . PHE A 1 198 ? 3.582 -5.094 -8.358 1.00 73.62 198 PHE A C 1
ATOM 1495 O O . PHE A 1 198 ? 4.614 -5.758 -8.331 1.00 73.62 198 PHE A O 1
ATOM 1502 N N . SER A 1 199 ? 3.352 -4.097 -7.499 1.00 69.62 199 SER A N 1
ATOM 1503 C CA . SER A 1 199 ? 4.324 -3.643 -6.494 1.00 69.62 199 SER A CA 1
ATOM 1504 C C . SER A 1 199 ? 4.662 -4.708 -5.443 1.00 69.62 199 SER A C 1
ATOM 1506 O O . SER A 1 199 ? 5.552 -4.508 -4.627 1.00 69.62 199 SER A O 1
ATOM 1508 N N . SER A 1 200 ? 3.937 -5.833 -5.421 1.00 60.88 200 SER A N 1
ATOM 1509 C CA . SER A 1 200 ? 4.253 -6.982 -4.564 1.00 60.88 200 SER A CA 1
ATOM 1510 C C . SER A 1 200 ? 5.322 -7.913 -5.147 1.00 60.88 200 SER A C 1
ATOM 1512 O O . SER A 1 200 ? 5.826 -8.774 -4.434 1.00 60.88 200 SER A O 1
ATOM 1514 N N . SER A 1 201 ? 5.623 -7.798 -6.444 1.00 64.44 201 SER A N 1
ATOM 1515 C CA . SER A 1 201 ? 6.500 -8.728 -7.174 1.00 64.44 201 SER A CA 1
ATOM 1516 C C . SER A 1 201 ? 7.549 -8.031 -8.040 1.00 64.44 201 SER A C 1
ATOM 1518 O O . SER A 1 201 ? 8.527 -8.663 -8.419 1.00 64.44 201 SER A O 1
ATOM 1520 N N . VAL A 1 202 ? 7.342 -6.756 -8.370 1.00 72.06 202 VAL A N 1
ATOM 1521 C CA . VAL A 1 202 ? 8.224 -5.955 -9.219 1.00 72.06 202 VAL A CA 1
ATOM 1522 C C . VAL A 1 202 ? 8.470 -4.622 -8.526 1.00 72.06 202 VAL A C 1
ATOM 1524 O O . VAL A 1 202 ? 7.536 -4.019 -7.990 1.00 72.06 202 VAL A O 1
ATOM 1527 N N . GLU A 1 203 ? 9.718 -4.165 -8.541 1.00 73.06 203 GLU A N 1
ATOM 1528 C CA . GLU A 1 203 ? 10.068 -2.827 -8.078 1.00 73.06 203 GLU A CA 1
ATOM 1529 C C . GLU A 1 203 ? 9.491 -1.794 -9.053 1.00 73.06 203 GLU A C 1
ATOM 1531 O O . GLU A 1 203 ? 9.797 -1.789 -10.246 1.00 73.06 203 GLU A O 1
ATOM 1536 N N . LEU A 1 204 ? 8.567 -0.977 -8.550 1.00 75.44 204 LEU A N 1
ATOM 1537 C CA . LEU A 1 204 ? 7.847 0.029 -9.319 1.00 75.44 204 LEU A CA 1
ATOM 1538 C C . LEU A 1 204 ? 7.909 1.354 -8.576 1.00 75.44 204 LEU A C 1
ATOM 1540 O O . LEU A 1 204 ? 7.344 1.482 -7.486 1.00 75.44 204 LEU A O 1
ATOM 1544 N N . ASP A 1 205 ? 8.500 2.359 -9.209 1.00 75.50 205 ASP A N 1
ATOM 1545 C CA . ASP A 1 205 ? 8.576 3.698 -8.645 1.00 75.50 205 ASP A CA 1
ATOM 1546 C C . ASP A 1 205 ? 7.339 4.498 -9.038 1.00 75.50 205 ASP A C 1
ATOM 1548 O O . ASP A 1 205 ? 7.189 4.953 -10.175 1.00 75.50 205 ASP A O 1
ATOM 1552 N N . ALA A 1 206 ? 6.415 4.677 -8.095 1.00 73.38 206 ALA A N 1
ATOM 1553 C CA . ALA A 1 206 ? 5.253 5.528 -8.314 1.00 73.38 206 ALA A CA 1
ATOM 1554 C C . ALA A 1 206 ? 5.662 7.002 -8.397 1.00 73.38 206 ALA A C 1
ATOM 1556 O O . ALA A 1 206 ? 6.152 7.584 -7.431 1.00 73.38 206 ALA A O 1
ATOM 1557 N N . LEU A 1 207 ? 5.384 7.623 -9.541 1.00 71.38 207 LEU A N 1
ATOM 1558 C CA . LEU A 1 207 ? 5.726 9.019 -9.793 1.00 71.38 207 LEU A CA 1
ATOM 1559 C C . LEU A 1 207 ? 4.599 9.949 -9.355 1.00 71.38 207 LEU A C 1
ATOM 1561 O O . LEU A 1 207 ? 4.819 10.887 -8.592 1.00 71.38 207 LEU A O 1
ATOM 1565 N N . LEU A 1 208 ? 3.378 9.707 -9.849 1.00 74.19 208 LEU A N 1
ATOM 1566 C CA . LEU A 1 208 ? 2.225 10.561 -9.557 1.00 74.19 208 LEU A CA 1
ATOM 1567 C C . LEU A 1 208 ? 0.871 9.886 -9.837 1.00 74.19 208 LEU A C 1
ATOM 1569 O O . LEU A 1 208 ? 0.759 9.051 -10.741 1.00 74.19 208 LEU A O 1
ATOM 1573 N N . PRO A 1 209 ? -0.191 10.274 -9.106 1.00 74.62 209 PRO A N 1
ATOM 1574 C CA . PRO A 1 209 ? -1.559 9.904 -9.445 1.00 74.62 209 PRO A CA 1
ATOM 1575 C C . PRO A 1 209 ? -2.027 10.633 -10.713 1.00 74.62 209 PRO A C 1
ATOM 1577 O O . PRO A 1 209 ? -1.813 11.833 -10.882 1.00 74.62 209 PRO A O 1
ATOM 1580 N N . VAL A 1 210 ? -2.726 9.917 -11.591 1.00 79.62 210 VAL A N 1
ATOM 1581 C CA . VAL A 1 210 ? -3.222 10.428 -12.874 1.00 79.62 210 VAL A CA 1
ATOM 1582 C C . VAL A 1 210 ? -4.743 10.557 -12.819 1.00 79.62 210 VAL A C 1
ATOM 1584 O O . VAL A 1 210 ? -5.464 9.563 -12.732 1.00 79.62 210 VAL A O 1
ATOM 1587 N N . ILE A 1 211 ? -5.233 11.797 -12.898 1.00 76.81 211 ILE A N 1
ATOM 1588 C CA . ILE A 1 211 ? -6.653 12.154 -12.694 1.00 76.81 211 ILE A CA 1
ATOM 1589 C C . ILE A 1 211 ? -7.382 12.401 -14.041 1.00 76.81 211 ILE A C 1
ATOM 1591 O O . ILE A 1 211 ? -8.575 12.704 -14.079 1.00 76.81 211 ILE A O 1
ATOM 1595 N N . GLY A 1 212 ? -6.692 12.243 -15.177 1.00 76.12 212 GLY A N 1
ATOM 1596 C CA . GLY A 1 212 ? -7.234 12.525 -16.511 1.00 76.12 212 GLY A CA 1
ATOM 1597 C C . GLY A 1 212 ? -6.445 11.885 -17.662 1.00 76.12 212 GLY A C 1
ATOM 1598 O O . GLY A 1 212 ? -5.517 11.110 -17.421 1.00 76.12 212 GLY A O 1
ATOM 1599 N N . PRO A 1 213 ? -6.834 12.135 -18.925 1.00 78.38 213 PRO A N 1
ATOM 1600 C CA . PRO A 1 213 ? -6.071 11.700 -20.095 1.00 78.38 213 PRO A CA 1
ATOM 1601 C C . PRO A 1 213 ? -4.726 12.439 -20.209 1.00 78.38 213 PRO A C 1
ATOM 1603 O O . PRO A 1 213 ? -4.515 13.462 -19.559 1.00 78.38 213 PRO A O 1
ATOM 1606 N N . SER A 1 214 ? -3.827 11.918 -21.054 1.00 77.50 214 SER A N 1
ATOM 1607 C CA . SER A 1 214 ? -2.575 12.608 -21.397 1.00 77.50 214 SER A CA 1
ATOM 1608 C C . SER A 1 214 ? -2.876 13.990 -21.978 1.00 77.50 214 SER A C 1
ATOM 1610 O O . SER A 1 214 ? -3.757 14.125 -22.828 1.00 77.50 214 SER A O 1
ATOM 1612 N N . LEU A 1 215 ? -2.127 15.001 -21.534 1.00 80.75 215 LEU A N 1
ATOM 1613 C CA . LEU A 1 215 ? -2.190 16.352 -22.101 1.00 80.75 215 LEU A CA 1
ATOM 1614 C C . LEU A 1 215 ? -1.431 16.452 -23.430 1.00 80.75 215 LEU A C 1
ATOM 1616 O O . LEU A 1 215 ? -1.700 17.345 -24.231 1.00 80.75 215 LEU A O 1
ATOM 1620 N N . ILE A 1 216 ? -0.511 15.519 -23.678 1.00 77.62 216 ILE A N 1
ATOM 1621 C CA . ILE A 1 216 ? 0.201 15.399 -24.946 1.00 77.62 216 ILE A CA 1
ATOM 1622 C C . ILE A 1 216 ? -0.690 14.597 -25.895 1.00 77.62 216 ILE A C 1
ATOM 1624 O O . ILE A 1 216 ? -1.009 13.432 -25.625 1.00 77.62 216 ILE A O 1
ATOM 1628 N N . ARG A 1 217 ? -1.110 15.231 -26.997 1.00 60.88 217 ARG A N 1
ATOM 1629 C CA . ARG A 1 217 ? -1.798 14.548 -28.096 1.00 60.88 217 ARG A CA 1
ATOM 1630 C C . ARG A 1 217 ? -0.791 13.653 -28.809 1.00 60.88 217 ARG A C 1
ATOM 1632 O O . ARG A 1 217 ? 0.164 14.147 -29.393 1.00 60.88 217 ARG A O 1
ATOM 1639 N N . THR A 1 218 ? -1.020 12.351 -28.751 1.00 57.03 218 THR A N 1
ATOM 1640 C CA . THR A 1 218 ? -0.390 11.389 -29.655 1.00 57.03 218 THR A CA 1
ATOM 1641 C C . THR A 1 218 ? -1.163 11.465 -30.973 1.00 57.03 218 THR A C 1
ATOM 1643 O O . THR A 1 218 ? -2.360 11.181 -30.986 1.00 57.03 218 THR A O 1
ATOM 1646 N N . THR A 1 219 ? -0.527 11.991 -32.024 1.00 44.25 219 THR A N 1
ATOM 1647 C CA . THR A 1 219 ? -1.019 11.932 -33.413 1.00 44.25 219 THR A CA 1
ATOM 1648 C C . THR A 1 219 ? -0.804 10.553 -33.997 1.00 44.25 219 THR A C 1
ATOM 1650 O O . THR A 1 219 ? 0.277 9.993 -33.709 1.00 44.25 219 THR A O 1
#

Secondary structure (DSSP, 8-state):
--EEEEE-STTGGG-----SS-EEEEESS-TT--TT--GGG--HHHHHHHHHHHHHTTT-SEEEHHHHHHHHHHTPPTTSPPPEEEEES-SSPPEEEP------PPPPP---------------------GGGS-TTPPPEEEEEEEEES-HHHHHHHHHHHHHTS-GGG--EEEEEEE-SSEEEEEEEEEHHHHHHHTTTS--EEEEEE-SS-SS---

Sequence (219 aa):
MDTFCILDCCYSGTAIASNPMTTHVLAACGSSAFARSRVNGISFTQRVAQTMRKLSHSGKISISTDEIFNAVQNETPRGCYIPRFSSYNGVNPIVLPFHITSTSTPPSLGISSSGHTSSSSLGPALHSRPLSQLPSGRETHVLVLLVLEGNPKLVVQDFEKVVENLPAKFKVKITDAYETNESAGVFVRMTLEAYARFSSSVELDALLPVIGPSLIRTT